Protein AF-A0A4P9XJ96-F1 (afdb_monomer_lite)

pLDDT: mean 83.47, std 14.25, range [35.75, 96.94]

Foldseek 3Di:
DLVCVLVVLLVLLVVLLVVQVVVVVVVVVCVVDDDDDDDPLPPLLVSLVVLFQDVDDNDLPSNQVSLLVSLVSGDPSSVLSSLLRVCRNNPADDDPSNLVVLVVCCQVVDPCNLSSLQSVLNYDDDPVSLVVVLVSLLVVLQVDDDPSNLSSLLSNLSSDDLVCLLVNLVSCVVSDALVVQLVVFPDPDDQGPLLSNLVSLLVSVVVDVSNLVSLLVVLQPDDLPDAQGLVNVSSLLSCCVPQVVSSLVSQLVCLQSVNDFLVSLLCSCQRCVVSCVVSLVSLLVSLLVLCVDQPPPRNPSSLSNSLSSLVSQCVPDDPVSVVVSLVSLVVVCVVPPPDSSVVSNVVVVVVVVDDD

Radius of gyration: 26.13 Å; chains: 1; bounding box: 66×49×66 Å

Organism: NCBI:txid78915

Sequence (356 aa):
AEKLQPQIIDWLLDALLMHASSNLASASESANDATDAPENHGSSSLLLRQLRWLEVVVDPDQLAEKLSETLQMAPANVQRDIIVSLPEILGDMLPESLLEELLRIVNEHTSLTTAAVDALSELRIPGAAQERLQRDVCALLRYAHGDELPVLLRFLLSTASADNATEVVQLVRKSLDLRQIARISKSKHGDTPETVLVDMLRSCLQRYSYLADAWLQVLLQATEREEPMILDIVVCYLLQPKARKKVEALTRRHIGSGRFSASLFTECITNHGEALRGSFADMLLMAEVLLRKPALTQSGKIADASMAMYVALFRVADPYHRQEVIVSLVTHVGSGIISFQIALFLSLLLLSAVKP

Secondary structure (DSSP, 8-state):
-TTTHHHHHHHHHHHHHHHHHHHHHHHHHSTTS-S-----THHHHHHHHTTTT-S--S-HHHHHHHHHHHHHHS-HHHHHHHHHHHHHHHTT---HHHHHHHHHHHHTT-TTHHHHHHHHHHS---HHHHHHHHHHHHHHTTT--TTHHHHHHHHHHHH--TTTHHHHHHHHHHH--HHHHHHH---SSS--HHHHHHHHHHHHHHH-HHHHHHHHHHHHH--TTSPPPHHHHHHHHHHHHHHHHHHHHHHHHHHHTTSS-HHHHHHHHHHHTTTTGGGHHHHHHHHHHHHH---TTTHHHHHHHHHHHHHHHHHHS-HHHHHHHHHHHHHHHHTT-HHHHHHHHHHHHHHHHS--

Structure (mmCIF, N/CA/C/O backbone):
data_AF-A0A4P9XJ96-F1
#
_entry.id   AF-A0A4P9XJ96-F1
#
loop_
_atom_site.group_PDB
_atom_site.id
_atom_site.type_symbol
_atom_site.label_atom_id
_atom_site.label_alt_id
_atom_site.label_comp_id
_atom_site.label_asym_id
_atom_site.label_entity_id
_atom_site.label_seq_id
_atom_site.pdbx_PDB_ins_code
_atom_site.Cartn_x
_atom_site.Cartn_y
_atom_site.Cartn_z
_atom_site.occupancy
_atom_site.B_iso_or_equiv
_atom_site.auth_seq_id
_atom_site.auth_comp_id
_atom_site.auth_asym_id
_atom_site.auth_atom_id
_atom_site.pdbx_PDB_model_num
ATOM 1 N N . ALA A 1 1 ? 37.155 9.993 -23.753 1.00 59.88 1 ALA A N 1
ATOM 2 C CA . ALA A 1 1 ? 36.039 9.379 -23.013 1.00 59.88 1 ALA A CA 1
ATOM 3 C C . ALA A 1 1 ? 34.801 9.291 -23.900 1.00 59.88 1 ALA A C 1
ATOM 5 O O . ALA A 1 1 ? 34.376 8.182 -24.183 1.00 59.88 1 ALA A O 1
ATOM 6 N N . GLU A 1 2 ? 34.323 10.415 -24.446 1.00 65.31 2 GLU A N 1
ATOM 7 C CA . GLU A 1 2 ? 33.078 10.482 -25.236 1.00 65.31 2 GLU A CA 1
ATOM 8 C C . GLU A 1 2 ? 33.005 9.497 -26.419 1.00 65.31 2 GLU A C 1
ATOM 10 O O . GLU A 1 2 ? 32.015 8.803 -26.576 1.00 65.31 2 GLU A O 1
ATOM 15 N N . LYS A 1 3 ? 34.081 9.323 -27.199 1.00 76.38 3 LYS A N 1
ATOM 16 C CA . LYS A 1 3 ? 34.084 8.371 -28.333 1.00 76.38 3 LYS A CA 1
ATOM 17 C C . LYS A 1 3 ? 34.149 6.887 -27.946 1.00 76.38 3 LYS A C 1
ATOM 19 O O . LYS A 1 3 ? 33.879 6.038 -28.785 1.00 76.38 3 LYS A O 1
ATOM 24 N N . LEU A 1 4 ? 34.583 6.573 -26.723 1.00 83.06 4 LEU A N 1
ATOM 25 C CA . LEU A 1 4 ? 34.819 5.192 -26.278 1.00 83.06 4 LEU A CA 1
ATOM 26 C C . LEU A 1 4 ? 33.622 4.619 -25.525 1.00 83.06 4 LEU A C 1
ATOM 28 O O . LEU A 1 4 ? 33.412 3.413 -25.568 1.00 83.06 4 LEU A O 1
ATOM 32 N N . GLN A 1 5 ? 32.844 5.466 -24.846 1.00 86.56 5 GLN A N 1
ATOM 33 C CA . GLN A 1 5 ? 31.729 5.002 -24.028 1.00 86.56 5 GLN A CA 1
ATOM 34 C C . GLN A 1 5 ? 30.704 4.179 -24.832 1.00 86.56 5 GLN A C 1
ATOM 36 O O . GLN A 1 5 ? 30.405 3.078 -24.375 1.00 86.56 5 GLN A O 1
ATOM 41 N N . PRO A 1 6 ? 30.233 4.602 -26.026 1.00 86.50 6 PRO A N 1
ATOM 42 C CA . PRO A 1 6 ? 29.265 3.804 -26.781 1.00 86.50 6 PRO A CA 1
ATOM 43 C C . PRO A 1 6 ? 29.806 2.425 -27.184 1.00 86.50 6 PRO A C 1
ATOM 45 O O . PRO A 1 6 ? 29.108 1.426 -27.067 1.00 86.50 6 PRO A O 1
ATOM 48 N N . GLN A 1 7 ? 31.087 2.345 -27.566 1.00 87.31 7 GLN A N 1
ATOM 49 C CA . GLN A 1 7 ? 31.740 1.079 -27.929 1.00 87.31 7 GLN A CA 1
ATOM 50 C C . GLN A 1 7 ? 31.889 0.133 -26.731 1.00 87.31 7 GLN A C 1
ATOM 52 O O . GLN A 1 7 ? 31.761 -1.079 -26.873 1.00 87.31 7 GLN A O 1
ATOM 57 N N . ILE A 1 8 ? 32.175 0.682 -25.546 1.00 87.44 8 ILE A N 1
ATOM 58 C CA . ILE A 1 8 ? 32.292 -0.102 -24.312 1.00 87.44 8 ILE A CA 1
ATOM 59 C C . ILE A 1 8 ? 30.919 -0.622 -23.880 1.00 87.44 8 ILE A C 1
ATOM 61 O O . ILE A 1 8 ? 30.819 -1.777 -23.481 1.00 87.44 8 ILE A O 1
ATOM 65 N N . ILE A 1 9 ? 29.873 0.204 -23.971 1.00 87.94 9 ILE A N 1
ATOM 66 C CA . ILE A 1 9 ? 28.493 -0.197 -23.668 1.00 87.94 9 ILE A CA 1
ATOM 67 C C . ILE A 1 9 ? 28.059 -1.345 -24.583 1.00 87.94 9 ILE A C 1
ATOM 69 O O . ILE A 1 9 ? 27.576 -2.360 -24.087 1.00 87.94 9 ILE A O 1
ATOM 73 N N . ASP A 1 10 ? 28.284 -1.209 -25.890 1.00 88.31 10 ASP A N 1
ATOM 74 C CA . ASP A 1 10 ? 27.947 -2.233 -26.883 1.00 88.31 10 ASP A CA 1
ATOM 75 C C . ASP A 1 10 ? 28.655 -3.562 -26.572 1.00 88.31 10 ASP A C 1
ATOM 77 O O . ASP A 1 10 ? 28.018 -4.605 -26.427 1.00 88.31 10 ASP A O 1
ATOM 81 N N . TRP A 1 11 ? 29.966 -3.500 -26.310 1.00 89.69 11 TRP A N 1
ATOM 82 C CA . TRP A 1 11 ? 30.753 -4.668 -25.915 1.00 89.69 11 TRP A CA 1
ATOM 83 C C . TRP A 1 11 ? 30.273 -5.308 -24.604 1.00 89.69 11 TRP A C 1
ATOM 85 O O . TRP A 1 11 ? 30.244 -6.533 -24.496 1.00 89.69 11 TRP A O 1
ATOM 95 N N . LEU A 1 12 ? 29.895 -4.507 -23.600 1.00 88.56 12 LEU A N 1
ATOM 96 C CA . LEU A 1 12 ? 29.396 -5.012 -22.316 1.00 88.56 12 LEU A CA 1
ATOM 97 C C . LEU A 1 12 ? 28.061 -5.750 -22.474 1.00 88.56 12 LEU A C 1
ATOM 99 O O . LEU A 1 12 ? 27.870 -6.791 -21.843 1.00 88.56 12 LEU A O 1
ATOM 103 N N . LEU A 1 13 ? 27.155 -5.230 -23.304 1.00 88.00 13 LEU A N 1
ATOM 104 C CA . LEU A 1 13 ? 25.854 -5.848 -23.566 1.00 88.00 13 LEU A CA 1
ATOM 105 C C . LEU A 1 13 ? 25.991 -7.125 -24.411 1.00 88.00 13 LEU A C 1
ATOM 107 O O . LEU A 1 13 ? 25.374 -8.141 -24.086 1.00 88.00 13 LEU A O 1
ATOM 111 N N . ASP A 1 14 ? 26.885 -7.136 -25.401 1.00 88.38 14 ASP A N 1
ATOM 112 C CA . ASP A 1 14 ? 27.218 -8.351 -26.154 1.00 88.38 14 ASP A CA 1
ATOM 113 C C . ASP A 1 14 ? 27.864 -9.415 -25.254 1.00 88.38 14 ASP A C 1
ATOM 115 O O . ASP A 1 14 ? 27.493 -10.592 -25.295 1.00 88.38 14 ASP A O 1
ATOM 119 N N . ALA A 1 15 ? 28.801 -9.016 -24.386 1.00 86.12 15 ALA A N 1
ATOM 120 C CA . ALA A 1 15 ? 29.419 -9.916 -23.416 1.00 86.12 15 ALA A CA 1
ATOM 121 C C . ALA A 1 15 ? 28.374 -10.513 -22.463 1.00 86.12 15 ALA A C 1
ATOM 123 O O . ALA A 1 15 ? 28.431 -11.704 -22.148 1.00 86.12 15 ALA A O 1
ATOM 124 N N . LEU A 1 16 ? 27.389 -9.719 -22.041 1.00 87.06 16 LEU A N 1
ATOM 125 C CA . LEU A 1 16 ? 26.287 -10.180 -21.205 1.00 87.06 16 LEU A CA 1
ATOM 126 C C . LEU A 1 16 ? 25.470 -11.285 -21.897 1.00 87.06 16 LEU A C 1
ATOM 128 O O . LEU A 1 16 ? 25.217 -12.315 -21.269 1.00 87.06 16 LEU A O 1
ATOM 132 N N . LEU A 1 17 ? 25.136 -11.142 -23.184 1.00 85.56 17 LEU A N 1
ATOM 133 C CA . LEU A 1 17 ? 24.447 -12.190 -23.958 1.00 85.56 17 LEU A CA 1
ATOM 134 C C . LEU A 1 17 ? 25.314 -13.444 -24.160 1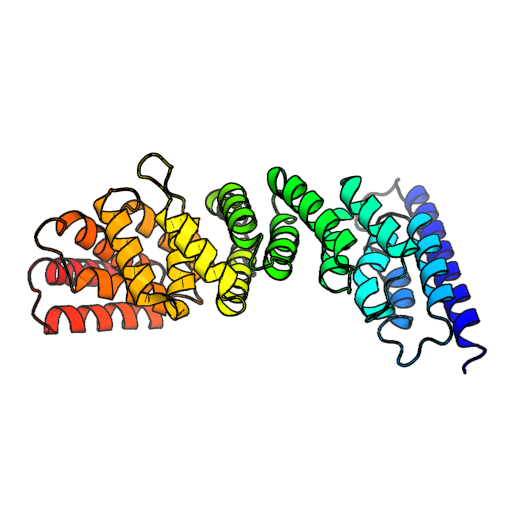.00 85.56 17 LEU A C 1
ATOM 136 O O . LEU A 1 17 ? 24.835 -14.578 -24.038 1.00 85.56 17 LEU A O 1
ATOM 140 N N . MET A 1 18 ? 26.608 -13.261 -24.424 1.00 84.56 18 MET A N 1
ATOM 141 C CA . MET A 1 18 ? 27.564 -14.362 -24.584 1.00 84.56 18 MET A CA 1
ATOM 142 C C . MET A 1 18 ? 27.718 -15.181 -23.294 1.00 84.56 18 MET A C 1
ATOM 144 O O . MET A 1 18 ? 27.725 -16.412 -23.323 1.00 84.56 18 MET A O 1
ATOM 148 N N . HIS A 1 19 ? 27.789 -14.521 -22.139 1.00 81.25 19 HIS A N 1
ATOM 149 C CA . HIS A 1 19 ? 27.841 -15.210 -20.850 1.00 81.25 19 HIS A CA 1
ATOM 150 C C . HIS A 1 19 ? 26.505 -15.866 -20.491 1.00 81.25 19 HIS A C 1
ATOM 152 O O . HIS A 1 19 ? 26.496 -16.981 -19.970 1.00 81.25 19 HIS A O 1
ATOM 158 N N . ALA A 1 20 ? 25.378 -15.229 -20.818 1.00 79.00 20 ALA A N 1
ATOM 159 C CA . ALA A 1 20 ? 24.052 -15.796 -20.592 1.00 79.00 20 ALA A CA 1
ATOM 160 C C . ALA A 1 20 ? 23.835 -17.109 -21.370 1.00 79.00 20 ALA A C 1
ATOM 162 O O . ALA A 1 20 ? 23.324 -18.083 -20.816 1.00 79.00 20 ALA A O 1
ATOM 163 N N . SER A 1 21 ? 24.274 -17.159 -22.631 1.00 72.38 21 SER A N 1
ATOM 164 C CA . SER A 1 21 ? 24.165 -18.348 -23.491 1.00 72.38 21 SER A CA 1
ATOM 165 C C . SER A 1 21 ? 25.119 -19.479 -23.082 1.00 72.38 21 SER A C 1
ATOM 167 O O . SER A 1 21 ? 24.704 -20.638 -23.025 1.00 72.38 21 SER A O 1
ATOM 169 N N . SER A 1 22 ? 26.363 -19.159 -22.711 1.00 66.38 22 SER A N 1
ATOM 170 C CA . SER A 1 22 ? 27.334 -20.133 -22.178 1.00 66.38 22 SER A CA 1
ATOM 171 C C . SER A 1 22 ? 26.866 -20.777 -20.862 1.00 66.38 22 SER A C 1
ATOM 173 O O . SER A 1 22 ? 27.013 -21.984 -20.637 1.00 66.38 22 SER A O 1
ATOM 175 N N . ASN A 1 23 ? 26.216 -19.988 -20.002 1.00 63.62 23 ASN A N 1
ATOM 176 C CA . ASN A 1 23 ? 25.647 -20.478 -18.749 1.00 63.62 23 ASN A CA 1
ATOM 177 C C . ASN A 1 23 ? 24.445 -21.410 -18.976 1.00 63.62 23 ASN A C 1
ATOM 179 O O . ASN A 1 23 ? 24.297 -22.394 -18.255 1.00 63.62 23 ASN A O 1
ATOM 183 N N . LEU A 1 24 ? 23.616 -21.162 -19.999 1.00 60.12 24 LEU A N 1
ATOM 184 C CA . LEU A 1 24 ? 22.559 -22.105 -20.387 1.00 60.12 24 LEU A CA 1
ATOM 185 C C . LEU A 1 24 ? 23.131 -23.439 -20.897 1.00 60.12 24 LEU A C 1
ATOM 187 O O . LEU A 1 24 ? 22.613 -24.501 -20.550 1.00 60.12 24 LEU A O 1
ATOM 191 N N . ALA A 1 25 ? 24.204 -23.394 -21.694 1.00 57.91 25 ALA A N 1
ATOM 192 C CA . ALA A 1 25 ? 24.847 -24.591 -22.238 1.00 57.91 25 ALA A CA 1
ATOM 193 C C . ALA A 1 25 ? 25.436 -25.480 -21.125 1.00 57.91 25 ALA A C 1
ATOM 195 O O . ALA A 1 25 ? 25.147 -26.675 -21.070 1.00 57.91 25 ALA A O 1
ATOM 196 N N . SER A 1 26 ? 26.161 -24.886 -20.174 1.00 56.41 26 SER A N 1
ATOM 197 C CA . SER A 1 26 ? 26.731 -25.600 -19.018 1.00 56.41 26 SER A CA 1
ATOM 198 C C . SER A 1 26 ? 25.678 -26.122 -18.024 1.00 56.41 26 SER A C 1
ATOM 200 O O . SER A 1 26 ? 25.861 -27.192 -17.437 1.00 56.41 26 SER A O 1
ATOM 202 N N . ALA A 1 27 ? 24.540 -25.433 -17.868 1.00 53.41 27 ALA A N 1
ATOM 203 C CA . ALA A 1 27 ? 23.414 -25.920 -17.064 1.00 53.41 27 ALA A CA 1
ATOM 204 C C . ALA A 1 27 ? 22.717 -27.139 -17.705 1.00 53.41 27 ALA A C 1
ATOM 206 O O . ALA A 1 27 ? 22.247 -28.030 -17.000 1.00 53.41 27 ALA A O 1
ATOM 207 N N . SER A 1 28 ? 22.681 -27.216 -19.040 1.00 51.97 28 SER A N 1
ATOM 208 C CA . SER A 1 28 ? 22.094 -28.358 -19.756 1.00 51.97 28 SER A CA 1
ATOM 209 C C . SER A 1 28 ? 22.951 -29.633 -19.704 1.00 51.97 28 SER A C 1
ATOM 211 O O . SER A 1 28 ? 22.404 -30.733 -19.720 1.00 51.97 28 SER A O 1
ATOM 213 N N . GLU A 1 29 ? 24.277 -29.507 -19.565 1.00 49.53 29 GLU A N 1
ATOM 214 C CA . GLU A 1 29 ? 25.204 -30.645 -19.423 1.00 49.53 29 GLU A CA 1
ATOM 215 C C . GLU A 1 29 ? 25.277 -31.198 -17.987 1.00 49.53 29 GLU A C 1
ATOM 217 O O . GLU A 1 29 ? 25.611 -32.365 -17.787 1.00 49.53 29 GLU A O 1
ATOM 222 N N . SER A 1 30 ? 24.926 -30.387 -16.984 1.00 48.47 30 SER A N 1
ATOM 223 C CA . SER A 1 30 ? 24.976 -30.739 -15.554 1.00 48.47 30 SER A CA 1
ATOM 224 C C . SER A 1 30 ? 23.651 -31.261 -14.979 1.00 48.47 30 SER A C 1
ATOM 226 O O . SER A 1 30 ? 23.606 -31.691 -13.829 1.00 48.47 30 SER A O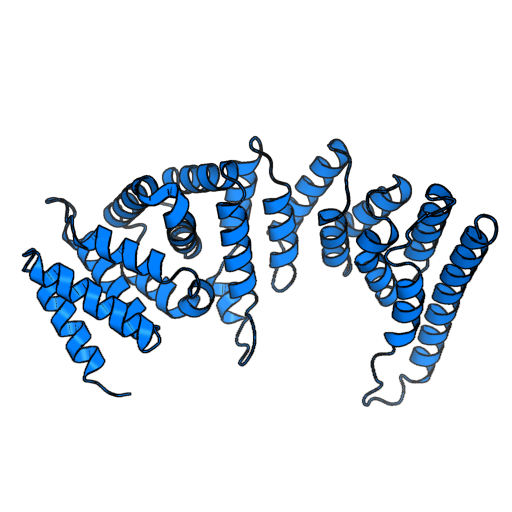 1
ATOM 228 N N . ALA A 1 31 ? 22.584 -31.333 -15.784 1.00 43.94 31 ALA A N 1
ATOM 229 C CA . ALA A 1 31 ? 21.259 -31.812 -15.368 1.00 43.94 31 ALA A CA 1
ATOM 230 C C . ALA A 1 31 ? 21.191 -33.307 -14.962 1.00 43.94 31 ALA A C 1
ATOM 232 O O . ALA A 1 31 ? 20.120 -33.786 -14.590 1.00 43.94 31 ALA A O 1
ATOM 233 N N . ASN A 1 32 ? 22.307 -34.047 -15.004 1.00 47.34 32 ASN A N 1
ATOM 234 C CA . ASN A 1 32 ? 22.394 -35.433 -14.530 1.00 47.34 32 ASN A CA 1
ATOM 235 C C . ASN A 1 32 ? 22.883 -35.583 -13.081 1.00 47.34 32 ASN A C 1
ATOM 237 O O . ASN A 1 32 ? 22.911 -36.714 -12.600 1.00 47.34 32 ASN A O 1
ATOM 241 N N . ASP A 1 33 ? 23.236 -34.504 -12.376 1.00 35.75 33 ASP A N 1
ATOM 242 C CA . ASP A 1 33 ? 23.654 -34.597 -10.972 1.00 35.75 33 ASP A CA 1
ATOM 243 C C . ASP A 1 33 ? 22.931 -33.541 -10.124 1.00 35.75 33 ASP A C 1
ATOM 245 O O . ASP A 1 33 ? 23.262 -32.357 -10.101 1.00 35.75 33 ASP A O 1
ATOM 249 N N . ALA A 1 34 ? 21.855 -33.974 -9.469 1.00 44.47 34 ALA A N 1
ATOM 250 C CA . ALA A 1 34 ? 21.055 -33.139 -8.591 1.00 44.47 34 ALA A CA 1
ATOM 251 C C . ALA A 1 34 ? 21.696 -33.077 -7.202 1.00 44.47 34 ALA A C 1
ATOM 253 O O . ALA A 1 34 ? 21.466 -33.971 -6.390 1.00 44.47 34 ALA A O 1
ATOM 254 N N . THR A 1 35 ? 22.454 -32.020 -6.901 1.00 40.94 35 THR A N 1
ATOM 255 C CA . THR A 1 35 ? 22.482 -31.374 -5.571 1.00 40.94 35 THR A CA 1
ATOM 256 C C . THR A 1 35 ? 23.266 -30.056 -5.626 1.00 40.94 35 THR A C 1
ATOM 258 O O . THR A 1 35 ? 24.431 -30.040 -6.002 1.00 40.94 35 THR A O 1
ATOM 261 N N . ASP A 1 36 ? 22.607 -28.958 -5.245 1.00 40.66 36 ASP A N 1
ATOM 262 C CA . ASP A 1 36 ? 23.189 -27.668 -4.840 1.00 40.66 36 ASP A CA 1
ATOM 263 C C . ASP A 1 36 ? 24.264 -27.042 -5.756 1.00 40.66 36 ASP A C 1
ATOM 265 O O . ASP A 1 36 ? 25.423 -26.878 -5.371 1.00 40.66 36 ASP A O 1
ATOM 269 N N . ALA A 1 37 ? 23.869 -26.586 -6.950 1.00 35.88 37 ALA A N 1
ATOM 270 C CA . ALA A 1 37 ? 24.654 -25.589 -7.681 1.00 35.88 37 ALA A CA 1
ATOM 271 C C . ALA A 1 37 ? 24.322 -24.179 -7.143 1.00 35.88 37 ALA A C 1
ATOM 273 O O . ALA A 1 37 ? 23.141 -23.826 -7.078 1.00 35.88 37 ALA A O 1
ATOM 274 N N . PRO A 1 38 ? 25.318 -23.356 -6.758 1.00 37.81 38 PRO A N 1
ATOM 275 C CA . PRO A 1 38 ? 25.067 -21.996 -6.306 1.00 37.81 38 PRO A CA 1
ATOM 276 C C . PRO A 1 38 ? 24.506 -21.187 -7.476 1.00 37.81 38 PRO A C 1
ATOM 278 O O . PRO A 1 38 ? 24.995 -21.278 -8.603 1.00 37.81 38 PRO A O 1
ATOM 281 N N . GLU A 1 39 ? 23.462 -20.408 -7.218 1.00 44.66 39 GLU A N 1
ATOM 282 C CA . GLU A 1 39 ? 22.822 -19.573 -8.224 1.00 44.66 39 GLU A CA 1
ATOM 283 C C . GLU A 1 39 ? 23.861 -18.620 -8.854 1.00 44.66 39 GLU A C 1
ATOM 285 O O . GLU A 1 39 ? 24.342 -17.675 -8.228 1.00 44.66 39 GLU A O 1
ATOM 290 N N . ASN A 1 40 ? 24.237 -18.874 -10.112 1.00 49.41 40 ASN A N 1
ATOM 291 C CA . ASN A 1 40 ? 25.256 -18.135 -10.871 1.00 49.41 40 ASN A CA 1
ATOM 292 C C . ASN A 1 40 ? 24.784 -16.727 -11.323 1.00 49.41 40 ASN A C 1
ATOM 294 O O . ASN A 1 40 ? 25.135 -16.254 -12.404 1.00 49.41 40 ASN A O 1
ATOM 298 N N . HIS A 1 41 ? 24.027 -16.016 -10.480 1.00 52.12 41 HIS A N 1
ATOM 299 C CA . HIS A 1 41 ? 23.580 -14.626 -10.675 1.00 52.12 41 HIS A CA 1
ATOM 300 C C . HIS A 1 41 ? 24.731 -13.600 -10.706 1.00 52.12 41 HIS A C 1
ATOM 302 O O . HIS A 1 41 ? 24.521 -12.425 -11.009 1.00 52.12 41 HIS A O 1
ATOM 308 N N . GLY A 1 42 ? 25.961 -14.010 -10.380 1.00 59.47 42 GLY A N 1
ATOM 309 C CA . GLY A 1 42 ? 27.091 -13.098 -10.200 1.00 59.47 42 GLY A CA 1
ATOM 310 C C . GLY A 1 42 ? 27.555 -12.398 -11.479 1.00 59.47 42 GLY A C 1
ATOM 311 O O . GLY A 1 42 ? 27.871 -11.217 -11.440 1.00 59.47 42 GLY A O 1
ATOM 312 N N . SER A 1 43 ? 27.603 -13.077 -12.627 1.00 67.81 43 SER A N 1
ATOM 313 C CA . SER A 1 43 ? 28.267 -12.512 -13.815 1.00 67.81 43 SER A CA 1
ATOM 314 C C . SER A 1 43 ? 27.409 -11.494 -14.579 1.00 67.81 43 SER A C 1
ATOM 316 O O . SER A 1 43 ? 27.931 -10.453 -14.974 1.00 67.81 43 SER A O 1
ATOM 318 N N . SER A 1 44 ? 26.103 -11.745 -14.752 1.00 73.44 44 SER A N 1
ATOM 319 C CA . SER A 1 44 ? 25.166 -10.804 -15.399 1.00 73.44 44 SER A CA 1
ATOM 320 C C . SER A 1 44 ? 25.006 -9.528 -14.575 1.00 73.44 44 SER A C 1
ATOM 322 O O . SER A 1 44 ? 25.132 -8.419 -15.097 1.00 73.44 44 SER A O 1
ATOM 324 N N . SER A 1 45 ? 24.812 -9.683 -13.264 1.00 77.19 45 SER A N 1
ATOM 325 C CA . SER A 1 45 ? 24.648 -8.562 -12.339 1.00 77.19 45 SER A CA 1
ATOM 326 C C . SER A 1 45 ? 25.905 -7.691 -12.230 1.00 77.19 45 SER A C 1
ATOM 328 O O . SER A 1 45 ? 25.790 -6.470 -12.138 1.00 77.19 45 SER A O 1
ATOM 330 N N . LEU A 1 46 ? 27.111 -8.273 -12.299 1.00 83.50 46 LEU A N 1
ATOM 331 C CA . LEU A 1 46 ? 28.369 -7.514 -12.288 1.00 83.50 46 LEU A CA 1
ATOM 332 C C . LEU A 1 46 ? 28.561 -6.654 -13.543 1.00 83.50 46 LEU A C 1
ATOM 334 O O . LEU A 1 46 ? 29.063 -5.533 -13.421 1.00 83.50 46 LEU A O 1
ATOM 338 N N . LEU A 1 47 ? 28.161 -7.158 -14.717 1.00 86.12 47 LEU A N 1
ATOM 339 C CA . LEU A 1 47 ? 28.216 -6.410 -15.977 1.00 86.12 47 LEU A CA 1
ATOM 340 C C . LEU A 1 47 ? 27.196 -5.267 -15.978 1.00 86.12 47 LEU A C 1
ATOM 342 O O . LEU A 1 47 ? 27.570 -4.120 -16.216 1.00 86.12 47 LEU A O 1
ATOM 346 N N . LEU A 1 48 ? 25.941 -5.545 -15.606 1.00 86.31 48 LEU A N 1
ATOM 347 C CA . LEU A 1 48 ? 24.896 -4.518 -15.496 1.00 86.31 48 LEU A CA 1
ATOM 348 C C . LEU A 1 48 ? 25.239 -3.450 -14.458 1.00 86.31 48 LEU A C 1
ATOM 350 O O . LEU A 1 48 ? 24.934 -2.275 -14.646 1.00 86.31 48 LEU A O 1
ATOM 354 N N . ARG A 1 49 ? 25.947 -3.822 -13.387 1.00 87.81 49 ARG A N 1
ATOM 355 C CA . ARG A 1 49 ? 26.416 -2.870 -12.376 1.00 87.81 49 ARG A CA 1
ATOM 356 C C . ARG A 1 49 ? 27.356 -1.801 -12.930 1.00 87.81 49 ARG A C 1
ATOM 358 O O . ARG A 1 49 ? 27.387 -0.716 -12.364 1.00 87.81 49 ARG A O 1
ATOM 365 N N . GLN A 1 50 ? 28.080 -2.067 -14.018 1.00 88.38 50 GLN A N 1
ATOM 366 C CA . GLN A 1 50 ? 28.932 -1.051 -14.651 1.00 88.38 50 GLN A CA 1
ATOM 367 C C . GLN A 1 50 ? 28.131 0.010 -15.418 1.00 88.38 50 GLN A C 1
ATOM 369 O O . GLN A 1 50 ? 28.661 1.079 -15.703 1.00 88.38 50 GLN A O 1
ATOM 374 N N . LEU A 1 51 ? 26.871 -0.282 -15.757 1.00 86.69 51 LEU A N 1
ATOM 375 C CA . LEU A 1 51 ? 25.983 0.612 -16.508 1.00 86.69 51 LEU A CA 1
ATOM 376 C C . LEU A 1 51 ? 25.071 1.448 -15.598 1.00 86.69 51 LEU A C 1
ATOM 378 O O . LEU A 1 51 ? 24.417 2.378 -16.058 1.00 86.69 51 LEU A O 1
ATOM 382 N N . ARG A 1 52 ? 25.014 1.112 -14.308 1.00 88.88 52 ARG A N 1
ATOM 383 C CA . ARG A 1 52 ? 24.186 1.781 -13.302 1.00 88.88 52 ARG A CA 1
ATOM 384 C C . ARG A 1 52 ? 24.792 3.153 -12.957 1.00 88.88 52 ARG A C 1
ATOM 386 O O . ARG A 1 52 ? 25.967 3.231 -12.610 1.00 88.88 52 ARG A O 1
ATOM 393 N N . TRP A 1 53 ? 23.965 4.205 -12.988 1.00 86.62 53 TRP A N 1
ATOM 394 C CA . TRP A 1 53 ? 24.271 5.561 -12.501 1.00 86.62 53 TRP A CA 1
ATOM 395 C C . TRP A 1 53 ? 25.418 6.242 -13.262 1.00 86.62 53 TRP A C 1
ATOM 397 O O . TRP A 1 53 ? 26.249 6.933 -12.670 1.00 86.62 53 TRP A O 1
ATOM 407 N N . LEU A 1 54 ? 25.483 6.042 -14.581 1.00 85.38 54 LEU A N 1
ATOM 408 C CA . LEU A 1 54 ? 26.438 6.754 -15.430 1.00 85.38 54 LEU A CA 1
ATOM 409 C C . LEU A 1 54 ? 26.189 8.270 -15.349 1.00 85.38 54 LEU A C 1
ATOM 411 O O . LEU A 1 54 ? 25.086 8.734 -15.618 1.00 85.38 54 LEU A O 1
ATOM 415 N N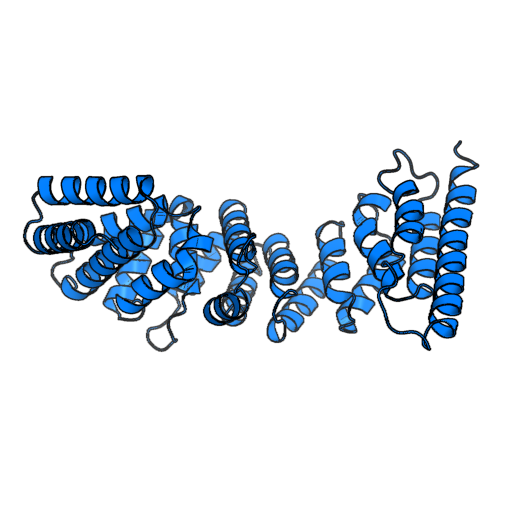 . GLU A 1 55 ? 27.223 9.049 -15.008 1.00 80.69 55 GLU A N 1
ATOM 416 C CA . GLU A 1 55 ? 27.107 10.513 -14.858 1.00 80.69 55 GLU A CA 1
ATOM 417 C C . GLU A 1 55 ? 26.717 11.218 -16.167 1.00 80.69 55 GLU A C 1
ATOM 419 O O . GLU A 1 55 ? 26.006 12.222 -16.152 1.00 80.69 55 GLU A O 1
ATOM 424 N N . VAL A 1 56 ? 27.196 10.701 -17.303 1.00 81.75 56 VAL A N 1
ATOM 425 C CA . VAL A 1 56 ? 26.904 11.205 -18.649 1.00 81.75 56 VAL A CA 1
ATOM 426 C C . VAL A 1 56 ? 26.750 10.017 -19.586 1.00 81.75 56 VAL A C 1
ATOM 428 O O . VAL A 1 56 ? 27.649 9.179 -19.659 1.00 81.75 56 VAL A O 1
ATOM 431 N N . VAL A 1 57 ? 25.647 9.970 -20.330 1.00 84.25 57 VAL A N 1
ATOM 432 C CA . VAL A 1 57 ? 25.440 9.034 -21.442 1.00 84.25 57 VAL A CA 1
ATOM 433 C C . VAL A 1 57 ? 25.649 9.804 -22.744 1.00 84.25 57 VAL A C 1
ATOM 435 O O . VAL A 1 57 ? 24.924 10.756 -23.021 1.00 84.25 57 VAL A O 1
ATOM 438 N N . VAL A 1 58 ? 26.673 9.428 -23.513 1.00 84.25 58 VAL A N 1
ATOM 439 C CA . VAL A 1 58 ? 27.065 10.118 -24.757 1.00 84.25 58 VAL A CA 1
ATOM 440 C C . VAL A 1 58 ? 26.011 9.963 -25.850 1.00 84.25 58 VAL A C 1
ATOM 442 O O . VAL A 1 58 ? 25.742 10.927 -26.561 1.00 84.25 58 VAL A O 1
ATOM 445 N N . ASP A 1 59 ? 25.433 8.768 -25.980 1.00 85.69 59 ASP A N 1
ATOM 446 C CA . ASP A 1 59 ? 24.394 8.458 -26.963 1.00 85.69 59 ASP A CA 1
ATOM 447 C C . ASP A 1 59 ? 23.264 7.655 -26.287 1.00 85.69 59 ASP A C 1
ATOM 449 O O . ASP A 1 59 ? 23.371 6.433 -26.129 1.00 85.69 59 ASP A O 1
ATOM 453 N N . PRO A 1 60 ? 22.223 8.338 -25.774 1.00 83.62 60 PRO A N 1
ATOM 454 C CA . PRO A 1 60 ? 21.140 7.687 -25.042 1.00 83.62 60 PRO A CA 1
ATOM 455 C C . PRO A 1 60 ? 20.230 6.854 -25.949 1.00 83.62 60 PRO A C 1
ATOM 457 O O . PRO A 1 60 ? 19.703 5.837 -25.497 1.00 83.62 60 PRO A O 1
ATOM 460 N N . ASP A 1 61 ? 20.073 7.253 -27.213 1.00 85.00 61 ASP A N 1
ATOM 461 C CA . ASP A 1 61 ? 19.221 6.554 -28.173 1.00 85.00 61 ASP A CA 1
ATOM 462 C C . ASP A 1 61 ? 19.866 5.218 -28.561 1.00 85.00 61 ASP A C 1
ATOM 464 O O . ASP A 1 61 ? 19.227 4.170 -28.456 1.00 85.00 61 ASP A O 1
ATOM 468 N N . GLN A 1 62 ? 21.171 5.227 -28.865 1.00 86.25 62 GLN A N 1
ATOM 469 C CA . GLN A 1 62 ? 21.920 4.001 -29.150 1.00 86.25 62 GLN A CA 1
ATOM 470 C C . GLN A 1 62 ? 21.931 3.034 -27.955 1.00 86.25 62 GLN A C 1
ATOM 472 O O . GLN A 1 62 ? 21.765 1.825 -28.130 1.00 86.25 62 GLN A O 1
ATOM 477 N N . LEU A 1 63 ? 22.123 3.545 -26.731 1.00 87.69 63 LEU A N 1
ATOM 478 C CA . LEU A 1 63 ? 22.085 2.721 -25.518 1.00 87.69 63 LEU A CA 1
ATOM 479 C C . LEU A 1 63 ? 20.723 2.032 -25.361 1.00 87.69 63 LEU A C 1
ATOM 481 O O . LEU A 1 63 ? 20.670 0.842 -25.054 1.00 87.69 63 LEU A O 1
ATOM 485 N N . ALA A 1 64 ? 19.628 2.762 -25.560 1.00 85.75 64 ALA A N 1
ATOM 486 C CA . ALA A 1 64 ? 18.290 2.217 -25.387 1.00 85.75 64 ALA A CA 1
ATOM 487 C C . ALA A 1 64 ? 17.907 1.208 -26.473 1.00 85.75 64 ALA A C 1
ATOM 489 O O . ALA A 1 64 ? 17.312 0.180 -26.148 1.00 85.75 64 ALA A O 1
ATOM 490 N N . GLU A 1 65 ? 18.273 1.459 -27.734 1.00 87.50 65 GLU A N 1
ATOM 491 C CA . GLU A 1 65 ? 18.104 0.485 -28.817 1.00 87.50 65 GLU A CA 1
ATOM 492 C C . GLU A 1 65 ? 18.847 -0.811 -28.489 1.00 87.50 65 GLU A C 1
ATOM 494 O O . GLU A 1 65 ? 18.239 -1.883 -28.467 1.00 87.50 65 GLU A O 1
ATOM 499 N N . LYS A 1 66 ? 20.125 -0.712 -28.103 1.00 89.31 66 LYS A N 1
ATOM 500 C CA . LYS A 1 66 ? 20.926 -1.889 -27.757 1.00 89.31 66 LYS A CA 1
ATOM 501 C C . LYS A 1 66 ? 20.393 -2.621 -26.524 1.00 89.31 66 LYS A C 1
ATOM 503 O O . LYS A 1 66 ? 20.394 -3.852 -26.496 1.00 89.31 66 LYS A O 1
ATOM 508 N N . LEU A 1 67 ? 19.915 -1.903 -25.505 1.00 90.75 67 LEU A N 1
ATOM 509 C CA . LEU A 1 67 ? 19.266 -2.508 -24.336 1.00 90.75 67 LEU A CA 1
ATOM 510 C C . LEU A 1 67 ? 17.974 -3.235 -24.714 1.00 90.75 67 LEU A C 1
ATOM 512 O O . LEU A 1 67 ? 17.734 -4.322 -24.194 1.00 90.75 67 LEU A O 1
ATOM 516 N N . SER A 1 68 ? 17.168 -2.671 -25.617 1.00 89.25 68 SER A N 1
ATOM 517 C CA . SER A 1 68 ? 15.942 -3.307 -26.108 1.00 89.25 68 SER A CA 1
ATOM 518 C C . SER A 1 68 ? 16.249 -4.593 -26.880 1.00 89.25 68 SER A C 1
ATOM 520 O O . SER A 1 68 ? 15.673 -5.640 -26.582 1.00 89.25 68 SER A O 1
ATOM 522 N N . GLU A 1 69 ? 17.224 -4.563 -27.792 1.00 90.94 69 GLU A N 1
ATOM 523 C CA . GLU A 1 69 ? 17.696 -5.758 -28.506 1.00 90.94 69 GLU A CA 1
ATOM 524 C C . GLU A 1 69 ? 18.210 -6.828 -27.534 1.00 90.94 69 GLU A C 1
ATOM 526 O O . GLU A 1 69 ? 17.824 -7.996 -27.601 1.00 90.94 69 GLU A O 1
ATOM 531 N N . THR A 1 70 ? 19.039 -6.414 -26.573 1.00 90.88 70 THR A N 1
ATOM 532 C CA . THR A 1 70 ? 19.602 -7.303 -25.551 1.00 90.88 70 THR A CA 1
ATOM 533 C C . THR A 1 70 ? 18.503 -7.933 -24.702 1.00 90.88 70 THR A C 1
ATOM 535 O O . THR A 1 70 ? 18.537 -9.135 -24.440 1.00 90.88 70 THR A O 1
ATOM 538 N N . LEU A 1 71 ? 17.501 -7.150 -24.298 1.00 91.81 71 LEU A N 1
ATOM 539 C CA . LEU A 1 71 ? 16.364 -7.630 -23.521 1.00 91.81 71 LEU A CA 1
ATOM 540 C C . LEU A 1 71 ? 15.571 -8.691 -24.294 1.00 91.81 71 LEU A C 1
ATOM 542 O O . LEU A 1 71 ? 15.218 -9.719 -23.720 1.00 91.81 71 LEU A O 1
ATOM 546 N N . GLN A 1 72 ? 15.342 -8.496 -25.593 1.00 90.25 72 GLN A N 1
ATOM 547 C CA . GLN A 1 72 ? 14.604 -9.452 -26.427 1.00 90.25 72 GLN A CA 1
ATOM 548 C C . GLN A 1 72 ? 15.362 -10.771 -26.644 1.00 90.25 72 GLN A C 1
ATOM 550 O O . GLN A 1 72 ? 14.739 -11.828 -26.747 1.00 90.25 72 GLN A O 1
ATOM 555 N N . MET A 1 73 ? 16.697 -10.731 -26.701 1.00 89.31 73 MET A N 1
ATOM 556 C CA . MET A 1 73 ? 17.533 -11.917 -26.942 1.00 89.31 73 MET A CA 1
ATOM 557 C C . MET A 1 73 ? 17.951 -12.661 -25.664 1.00 89.31 73 MET A C 1
ATOM 559 O O . MET A 1 73 ? 18.380 -13.816 -25.735 1.00 89.31 73 MET A O 1
ATOM 563 N N . ALA A 1 74 ? 17.867 -12.017 -24.500 1.00 88.81 74 ALA A N 1
ATOM 564 C CA . ALA A 1 74 ? 18.320 -12.580 -23.235 1.00 88.81 74 ALA A CA 1
ATOM 565 C C . ALA A 1 74 ? 17.374 -13.671 -22.679 1.00 88.81 74 ALA A C 1
ATOM 567 O O . ALA A 1 74 ? 16.161 -13.618 -22.880 1.00 88.81 74 ALA A O 1
ATOM 568 N N . PRO A 1 75 ? 17.893 -14.648 -21.910 1.00 88.50 75 PRO A N 1
ATOM 569 C CA . PRO A 1 75 ? 17.064 -15.592 -21.160 1.00 88.50 75 PRO A CA 1
ATOM 570 C C . PRO A 1 75 ? 16.352 -14.913 -19.977 1.00 88.50 75 PRO A C 1
ATOM 572 O O . PRO A 1 75 ? 16.820 -13.903 -19.453 1.00 88.50 75 PRO A O 1
ATOM 575 N N . ALA A 1 76 ? 15.248 -15.500 -19.501 1.00 86.62 76 ALA A N 1
ATOM 576 C CA . ALA A 1 76 ? 14.338 -14.885 -18.523 1.00 86.62 76 ALA A CA 1
ATOM 577 C C . ALA A 1 76 ? 14.998 -14.391 -17.217 1.00 86.62 76 ALA A C 1
ATOM 579 O O . ALA A 1 76 ? 14.581 -13.383 -16.648 1.00 86.62 76 ALA A O 1
ATOM 580 N N . ASN A 1 77 ? 16.030 -15.077 -16.723 1.00 85.38 77 ASN A N 1
ATOM 581 C CA . ASN A 1 77 ? 16.793 -14.640 -15.550 1.00 85.38 77 ASN A CA 1
ATOM 582 C C . ASN A 1 77 ? 17.551 -13.331 -15.815 1.00 85.38 77 ASN A C 1
ATOM 584 O O . ASN A 1 77 ? 17.497 -12.416 -15.003 1.00 85.38 77 ASN A O 1
ATOM 588 N N . VAL A 1 78 ? 18.197 -13.224 -16.974 1.00 89.12 78 VAL A N 1
ATOM 589 C CA . VAL A 1 78 ? 18.946 -12.031 -17.377 1.00 89.12 78 VAL A CA 1
ATOM 590 C C . VAL A 1 78 ? 18.002 -10.908 -17.803 1.00 89.12 78 VAL A C 1
ATOM 592 O O . VAL A 1 78 ? 18.260 -9.755 -17.477 1.00 89.12 78 VAL A O 1
ATOM 595 N N . GLN A 1 79 ? 16.869 -11.226 -18.439 1.00 92.31 79 GLN A N 1
ATOM 596 C CA . GLN A 1 79 ? 15.812 -10.246 -18.711 1.00 92.31 79 GLN A CA 1
ATOM 597 C C . GLN A 1 79 ? 15.338 -9.574 -17.421 1.00 92.31 79 GLN A C 1
ATOM 599 O O . GLN A 1 79 ? 15.228 -8.352 -17.372 1.00 92.31 79 GLN A O 1
ATOM 604 N N . ARG A 1 80 ? 15.119 -10.352 -16.351 1.00 91.06 80 ARG A N 1
ATOM 605 C CA . ARG A 1 80 ? 14.763 -9.805 -15.036 1.00 91.06 80 ARG A CA 1
ATOM 606 C C . ARG A 1 80 ? 15.844 -8.863 -14.501 1.00 91.06 80 ARG A C 1
ATOM 608 O O . ARG A 1 80 ? 15.504 -7.759 -14.083 1.00 91.06 80 ARG A O 1
ATOM 615 N N . ASP A 1 81 ? 17.113 -9.274 -14.540 1.00 90.31 81 ASP A N 1
ATOM 616 C CA . ASP A 1 81 ? 18.237 -8.454 -14.064 1.00 90.31 81 ASP A CA 1
ATOM 617 C C . ASP A 1 81 ? 18.347 -7.127 -14.838 1.00 90.31 81 ASP A C 1
ATOM 619 O O . ASP A 1 81 ? 18.578 -6.073 -14.236 1.00 90.31 81 ASP A O 1
ATOM 623 N N . ILE A 1 82 ? 18.149 -7.170 -16.164 1.00 92.44 82 ILE A N 1
ATOM 624 C CA . ILE A 1 82 ? 18.119 -5.982 -17.026 1.00 92.44 82 ILE A CA 1
ATOM 625 C C . ILE A 1 82 ? 16.970 -5.069 -16.594 1.00 92.44 82 ILE A C 1
ATOM 627 O O . ILE A 1 82 ? 17.229 -3.917 -16.259 1.00 92.44 82 ILE A O 1
ATOM 631 N N . ILE A 1 83 ? 15.732 -5.583 -16.549 1.00 93.81 83 ILE A N 1
ATOM 632 C CA . ILE A 1 83 ? 14.517 -4.805 -16.247 1.00 93.81 83 ILE A CA 1
ATOM 633 C C . ILE A 1 83 ? 14.635 -4.083 -14.902 1.00 93.81 83 ILE A C 1
ATOM 635 O O . ILE A 1 83 ? 14.398 -2.881 -14.836 1.00 93.81 83 ILE A O 1
ATOM 639 N N . VAL A 1 84 ? 15.051 -4.790 -13.846 1.00 92.19 84 VAL A N 1
ATOM 640 C CA . VAL A 1 84 ? 15.210 -4.210 -12.499 1.00 92.19 84 VAL A CA 1
ATOM 641 C C . VAL A 1 84 ? 16.280 -3.112 -12.477 1.00 92.19 84 VAL A C 1
ATOM 643 O O . VAL A 1 84 ? 16.194 -2.183 -11.683 1.00 92.19 84 VAL A O 1
ATOM 646 N N . SER A 1 85 ? 17.276 -3.186 -13.362 1.00 92.44 85 SER A N 1
ATOM 647 C CA . SER A 1 85 ? 18.349 -2.192 -13.446 1.00 92.44 85 SER A CA 1
ATOM 648 C C . SER A 1 85 ? 18.005 -0.994 -14.343 1.00 92.44 85 SER A C 1
ATOM 650 O O . SER A 1 85 ? 18.728 0.000 -14.305 1.00 92.44 85 SER A O 1
ATOM 652 N N . LEU A 1 86 ? 16.931 -1.051 -15.144 1.00 92.81 86 LEU A N 1
ATOM 653 C CA . LEU A 1 86 ? 16.597 -0.008 -16.126 1.00 92.81 86 LEU A CA 1
ATOM 654 C C . LEU A 1 86 ? 16.428 1.397 -15.529 1.00 92.81 86 LEU A C 1
ATOM 656 O O . LEU A 1 86 ? 17.021 2.316 -16.100 1.00 92.81 86 LEU A O 1
ATOM 660 N N . PRO A 1 87 ? 15.705 1.602 -14.406 1.00 91.38 87 PRO A N 1
ATOM 661 C CA . PRO A 1 87 ? 15.564 2.935 -13.810 1.00 91.38 87 PRO A CA 1
ATOM 662 C C . PRO A 1 87 ? 16.914 3.586 -13.495 1.00 91.38 87 PRO A C 1
ATOM 664 O O . PRO A 1 87 ? 17.104 4.787 -13.656 1.00 91.38 87 PRO A O 1
ATOM 667 N N . GLU A 1 88 ? 17.891 2.771 -13.107 1.00 91.56 88 GLU A N 1
ATOM 668 C CA . GLU A 1 88 ? 19.217 3.221 -12.705 1.00 91.56 88 GLU A CA 1
ATOM 669 C C . GLU A 1 88 ? 20.199 3.387 -13.870 1.00 91.56 88 GLU A C 1
ATOM 671 O O . GLU A 1 88 ? 21.189 4.108 -13.743 1.00 91.56 88 GLU A O 1
ATOM 676 N N . ILE A 1 89 ? 19.959 2.700 -14.988 1.00 90.25 89 ILE A N 1
ATOM 677 C CA . ILE A 1 89 ? 20.763 2.820 -16.209 1.00 90.25 89 ILE A CA 1
ATOM 678 C C . ILE A 1 89 ? 20.299 4.027 -17.030 1.00 90.25 89 ILE A C 1
ATOM 680 O O . ILE A 1 89 ? 21.123 4.764 -17.566 1.00 90.25 89 ILE A O 1
ATOM 684 N N . LEU A 1 90 ? 18.983 4.230 -17.129 1.00 87.06 90 LEU A N 1
ATOM 685 C CA . LEU A 1 90 ? 18.397 5.240 -18.007 1.00 87.06 90 LEU A CA 1
ATOM 686 C C . LEU A 1 90 ? 18.087 6.569 -17.305 1.00 87.06 90 LEU A C 1
ATOM 688 O O . LEU A 1 90 ? 18.005 7.609 -17.962 1.00 87.06 90 LEU A O 1
ATOM 692 N N . GLY A 1 91 ? 17.898 6.556 -15.982 1.00 82.00 91 GLY A N 1
ATOM 693 C CA . GLY A 1 91 ? 17.457 7.728 -15.231 1.00 82.00 91 GLY A CA 1
ATOM 694 C C . GLY A 1 91 ? 16.088 8.221 -15.710 1.00 82.00 91 GLY A C 1
ATOM 695 O O . GLY A 1 91 ? 15.098 7.500 -15.646 1.00 82.00 91 GLY A O 1
ATOM 696 N N . ASP A 1 92 ? 16.031 9.460 -16.207 1.00 79.19 92 ASP A N 1
ATOM 697 C CA . ASP A 1 92 ? 14.799 10.079 -16.724 1.00 79.19 92 ASP A CA 1
ATOM 698 C C . ASP A 1 92 ? 14.509 9.735 -18.204 1.00 79.19 92 ASP A C 1
ATOM 700 O O . ASP A 1 92 ? 13.483 10.157 -18.745 1.00 79.19 92 ASP A O 1
ATOM 704 N N . MET A 1 93 ? 15.396 8.991 -18.872 1.00 78.12 93 MET A N 1
ATOM 705 C CA . MET A 1 93 ? 15.258 8.640 -20.286 1.00 78.12 93 MET A CA 1
ATOM 706 C C . MET A 1 93 ? 14.432 7.359 -20.437 1.00 78.12 93 MET A C 1
ATOM 708 O O . MET A 1 93 ? 14.751 6.334 -19.851 1.00 78.12 93 MET A O 1
ATOM 712 N N . LEU A 1 94 ? 13.384 7.371 -21.258 1.00 84.06 94 LEU A N 1
ATOM 713 C CA . LEU A 1 94 ? 12.690 6.139 -21.635 1.00 84.06 94 LEU A CA 1
ATOM 714 C C . LEU A 1 94 ? 12.258 6.204 -23.102 1.00 84.06 94 LEU A C 1
ATOM 716 O O . LEU A 1 94 ? 11.193 6.747 -23.403 1.00 84.06 94 LEU A O 1
ATOM 720 N N . PRO A 1 95 ? 13.085 5.681 -24.022 1.00 86.56 95 PRO A N 1
ATOM 721 C CA . PRO A 1 95 ? 12.743 5.656 -25.438 1.00 86.56 95 PRO A CA 1
ATOM 722 C C . PRO A 1 95 ? 11.547 4.753 -25.729 1.00 86.56 95 PRO A C 1
ATOM 724 O O . PRO A 1 95 ? 11.305 3.762 -25.034 1.00 86.56 95 PRO A O 1
ATOM 727 N N . GLU A 1 96 ? 10.797 5.101 -26.776 1.00 86.94 96 GLU A N 1
ATOM 728 C CA . GLU A 1 96 ? 9.533 4.436 -27.111 1.00 86.94 96 GLU A CA 1
ATOM 729 C C . GLU A 1 96 ? 9.712 2.936 -27.368 1.00 86.94 96 GLU A C 1
ATOM 731 O O . GLU A 1 96 ? 8.897 2.147 -26.901 1.00 86.94 96 GLU A O 1
ATOM 736 N N . SER A 1 97 ? 10.811 2.525 -28.008 1.00 86.69 97 SER A N 1
ATOM 737 C CA . SER A 1 97 ? 11.104 1.115 -28.301 1.00 86.69 97 SER A CA 1
ATOM 738 C C . SER A 1 97 ? 11.190 0.246 -27.043 1.00 86.69 97 SER A C 1
ATOM 740 O O . SER A 1 97 ? 10.673 -0.870 -27.017 1.00 86.69 97 SER A O 1
ATOM 742 N N . LEU A 1 98 ? 11.815 0.754 -25.978 1.00 90.50 98 LEU A N 1
ATOM 743 C CA . LEU A 1 98 ? 11.947 0.031 -24.716 1.00 90.50 98 LEU A CA 1
ATOM 744 C C . LEU A 1 98 ? 10.658 0.096 -23.890 1.00 90.50 98 LEU A C 1
ATOM 746 O O . LEU A 1 98 ? 10.286 -0.884 -23.247 1.00 90.50 98 LEU A O 1
ATOM 750 N N . LEU A 1 99 ? 9.946 1.227 -23.936 1.00 92.19 99 LEU A N 1
ATOM 751 C CA . LEU A 1 99 ? 8.624 1.350 -23.325 1.00 92.19 99 LEU A CA 1
ATOM 752 C C . LEU A 1 99 ? 7.638 0.347 -23.935 1.00 92.19 99 LEU A C 1
ATOM 754 O O . LEU A 1 99 ? 6.923 -0.330 -23.199 1.00 92.19 99 LEU A O 1
ATOM 758 N N . GLU A 1 100 ? 7.588 0.237 -25.262 1.00 91.75 100 GLU A N 1
ATOM 759 C CA . GLU A 1 100 ? 6.720 -0.719 -25.952 1.00 91.75 100 GLU A CA 1
ATOM 760 C C . GLU A 1 100 ? 7.054 -2.163 -25.582 1.00 91.75 100 GLU A C 1
ATOM 762 O O . GLU A 1 100 ? 6.137 -2.944 -25.323 1.00 91.75 100 GLU A O 1
ATOM 767 N N . GLU A 1 101 ? 8.339 -2.495 -25.459 1.00 91.06 101 GLU A N 1
ATOM 768 C CA . GLU A 1 101 ? 8.777 -3.827 -25.044 1.00 91.06 101 GLU A CA 1
ATOM 769 C C . GLU A 1 101 ? 8.381 -4.147 -23.593 1.00 91.06 101 GLU A C 1
ATOM 771 O O . GLU A 1 101 ? 7.817 -5.207 -23.320 1.00 91.06 101 GLU A O 1
ATOM 776 N N . LEU A 1 102 ? 8.569 -3.216 -22.650 1.00 93.44 102 LEU A N 1
ATOM 777 C CA . LEU A 1 102 ? 8.122 -3.406 -21.264 1.00 93.44 102 LEU A CA 1
ATOM 778 C C . LEU A 1 102 ? 6.596 -3.539 -21.167 1.00 93.44 102 LEU A C 1
ATOM 780 O O . LEU A 1 102 ? 6.088 -4.368 -20.411 1.00 93.44 102 LEU A O 1
ATOM 784 N N . LEU A 1 103 ? 5.846 -2.762 -21.952 1.00 92.88 103 LEU A N 1
ATOM 785 C CA . LEU A 1 103 ? 4.386 -2.860 -21.995 1.00 92.88 103 LEU A CA 1
ATOM 786 C C . LEU A 1 103 ? 3.915 -4.173 -22.632 1.00 92.88 103 LEU A C 1
ATOM 788 O O . LEU A 1 103 ? 2.931 -4.751 -22.166 1.00 92.88 103 LEU A O 1
ATOM 792 N N . ARG A 1 104 ? 4.633 -4.687 -23.639 1.00 93.25 104 ARG A N 1
ATOM 793 C CA . ARG A 1 104 ? 4.405 -6.023 -24.206 1.00 93.25 104 ARG A CA 1
ATOM 794 C C . ARG A 1 104 ? 4.573 -7.100 -23.134 1.00 93.25 104 ARG A C 1
ATOM 796 O O . ARG A 1 104 ? 3.678 -7.925 -22.970 1.00 93.25 104 ARG A O 1
ATOM 803 N N . ILE A 1 105 ? 5.652 -7.036 -22.350 1.00 92.88 105 ILE A N 1
ATOM 804 C CA . ILE A 1 105 ? 5.935 -7.971 -21.247 1.00 92.88 105 ILE A CA 1
ATOM 805 C C . ILE A 1 105 ? 4.803 -7.990 -20.206 1.00 92.88 105 ILE A C 1
ATOM 807 O O . ILE A 1 105 ? 4.414 -9.070 -19.750 1.00 92.88 105 ILE A O 1
ATOM 811 N N . VAL A 1 106 ? 4.266 -6.818 -19.842 1.00 92.06 106 VAL A N 1
ATOM 812 C CA . VAL A 1 106 ? 3.143 -6.694 -18.894 1.00 92.06 106 VAL A CA 1
ATOM 813 C C . VAL A 1 106 ? 1.856 -7.295 -19.469 1.00 92.06 106 VAL A C 1
ATOM 815 O O . VAL A 1 106 ? 1.147 -8.030 -18.774 1.00 92.06 106 VAL A O 1
ATOM 818 N N . ASN A 1 107 ? 1.562 -7.018 -20.741 1.00 90.56 107 ASN A N 1
ATOM 819 C CA . ASN A 1 107 ? 0.356 -7.492 -21.422 1.00 90.56 107 ASN A CA 1
ATOM 820 C C . ASN A 1 107 ? 0.368 -9.011 -21.677 1.00 90.56 107 ASN A C 1
ATOM 822 O O . ASN A 1 107 ? -0.672 -9.659 -21.648 1.00 90.56 107 ASN A O 1
ATOM 826 N N . GLU A 1 108 ? 1.544 -9.603 -21.885 1.00 89.75 108 GLU A N 1
ATOM 827 C CA . GLU A 1 108 ? 1.705 -11.053 -22.059 1.00 89.75 108 GLU A CA 1
ATOM 828 C C . GLU A 1 108 ? 1.648 -11.843 -20.741 1.00 89.75 108 GLU A C 1
ATOM 830 O O . GLU A 1 108 ? 1.683 -13.073 -20.765 1.00 89.75 108 GLU A O 1
ATOM 835 N N . HIS A 1 109 ? 1.544 -11.160 -19.594 1.00 82.56 109 HIS A N 1
ATOM 836 C CA . HIS A 1 109 ? 1.442 -11.773 -18.263 1.00 82.56 109 HIS A CA 1
ATOM 837 C C . HIS A 1 109 ? 2.564 -12.788 -17.984 1.00 82.56 109 HIS A C 1
ATOM 839 O O . HIS A 1 109 ? 2.353 -13.875 -17.446 1.00 82.56 109 HIS A O 1
ATOM 845 N N . THR A 1 110 ? 3.786 -12.433 -18.377 1.00 82.88 110 THR A N 1
ATOM 846 C CA . THR A 1 110 ? 4.970 -13.277 -18.184 1.00 82.88 110 THR A CA 1
ATOM 847 C C . THR A 1 110 ? 5.437 -13.269 -16.722 1.00 82.88 110 THR A C 1
ATOM 849 O O . THR A 1 110 ? 5.054 -12.403 -15.930 1.00 82.88 110 THR A O 1
ATOM 852 N N . SER A 1 111 ? 6.380 -14.151 -16.366 1.00 87.12 111 SER A N 1
ATOM 853 C CA . SER A 1 111 ? 7.057 -14.146 -15.053 1.00 87.12 111 SER A CA 1
ATOM 854 C C . SER A 1 111 ? 7.893 -12.884 -14.763 1.00 87.12 111 SER A C 1
ATOM 856 O O . SER A 1 111 ? 8.560 -12.805 -13.727 1.00 87.12 111 SER A O 1
ATOM 858 N N . LEU A 1 112 ? 7.938 -11.936 -15.703 1.00 90.94 112 LEU A N 1
ATOM 859 C CA . LEU A 1 112 ? 8.638 -10.656 -15.608 1.00 90.94 112 LEU A CA 1
ATOM 860 C C . LEU A 1 112 ? 7.681 -9.485 -15.348 1.00 90.94 112 LEU A C 1
ATOM 862 O O . LEU A 1 112 ? 8.148 -8.371 -15.136 1.00 90.94 112 LEU A O 1
ATOM 866 N N . THR A 1 113 ? 6.364 -9.724 -15.329 1.00 92.88 113 THR A N 1
ATOM 867 C CA . THR A 1 113 ? 5.333 -8.681 -15.192 1.00 92.88 113 THR A CA 1
ATOM 868 C C . THR A 1 113 ? 5.564 -7.792 -13.972 1.00 92.88 113 THR A C 1
ATOM 870 O O . THR A 1 113 ? 5.535 -6.572 -14.091 1.00 92.88 113 THR A O 1
ATOM 873 N N . THR A 1 114 ? 5.846 -8.373 -12.804 1.00 92.31 114 THR A N 1
ATOM 874 C CA . THR A 1 114 ? 6.094 -7.601 -11.576 1.00 92.31 114 THR A CA 1
ATOM 875 C C . THR A 1 114 ? 7.358 -6.754 -11.673 1.00 92.31 114 THR A C 1
ATOM 877 O O . THR A 1 114 ? 7.316 -5.581 -11.326 1.00 92.31 114 THR A O 1
ATOM 880 N N . ALA A 1 115 ? 8.452 -7.301 -12.209 1.00 93.44 115 ALA A N 1
ATOM 881 C CA . ALA A 1 115 ? 9.687 -6.548 -12.427 1.00 93.44 115 ALA A CA 1
ATOM 882 C C . ALA A 1 115 ? 9.479 -5.393 -13.422 1.00 93.44 115 ALA A C 1
ATOM 884 O O . ALA A 1 115 ? 9.962 -4.288 -13.190 1.00 93.44 115 ALA A O 1
ATOM 885 N N . ALA A 1 116 ? 8.725 -5.631 -14.499 1.00 94.81 116 ALA A N 1
ATOM 886 C CA . ALA A 1 116 ? 8.423 -4.620 -15.507 1.00 94.81 116 ALA A CA 1
ATOM 887 C C . ALA A 1 116 ? 7.546 -3.497 -14.942 1.00 94.81 116 ALA A C 1
ATOM 889 O O . ALA A 1 116 ? 7.884 -2.329 -15.108 1.00 94.81 116 ALA A O 1
ATOM 890 N N . VAL A 1 117 ? 6.461 -3.829 -14.229 1.00 94.62 117 VAL A N 1
ATOM 891 C CA . VAL A 1 117 ? 5.616 -2.828 -13.553 1.00 94.62 117 VAL A CA 1
ATOM 892 C C . VAL A 1 117 ? 6.421 -2.040 -12.524 1.00 94.62 117 VAL A C 1
ATOM 894 O O . VAL A 1 117 ? 6.221 -0.833 -12.396 1.00 94.62 117 VAL A O 1
ATOM 897 N N . ASP A 1 118 ? 7.340 -2.688 -11.808 1.00 93.00 118 ASP A N 1
ATOM 898 C CA . ASP A 1 118 ? 8.162 -1.991 -10.826 1.00 93.00 118 ASP A CA 1
ATOM 899 C C . ASP A 1 118 ? 9.109 -0.978 -11.475 1.00 93.00 118 ASP A C 1
ATOM 901 O O . ASP A 1 118 ? 9.076 0.202 -11.140 1.00 93.00 118 ASP A O 1
ATOM 905 N N . ALA A 1 119 ? 9.860 -1.398 -12.495 1.00 93.12 119 ALA A N 1
ATOM 906 C CA . ALA A 1 119 ? 10.730 -0.500 -13.249 1.00 93.12 119 ALA A CA 1
ATOM 907 C C . ALA A 1 119 ? 9.941 0.670 -13.868 1.00 93.12 119 ALA A C 1
ATOM 909 O O . ALA A 1 119 ? 10.332 1.831 -13.757 1.00 93.12 119 ALA A O 1
ATOM 910 N N . LEU A 1 120 ? 8.776 0.381 -14.456 1.00 92.69 120 LEU A N 1
ATOM 911 C CA . LEU A 1 120 ? 7.862 1.382 -15.012 1.00 92.69 120 LEU A CA 1
ATOM 912 C C . LEU A 1 120 ? 7.283 2.332 -13.945 1.00 92.69 120 LEU A C 1
ATOM 914 O O . LEU A 1 120 ? 6.886 3.445 -14.275 1.00 92.69 120 LEU A O 1
ATOM 918 N N . SER A 1 121 ? 7.249 1.934 -12.670 1.00 90.38 121 SER A N 1
ATOM 919 C CA . SER A 1 121 ? 6.829 2.812 -11.567 1.00 90.38 121 SER A CA 1
ATOM 920 C C . SER A 1 121 ? 7.856 3.904 -11.259 1.00 90.38 121 SER A C 1
ATOM 922 O O . SER A 1 121 ? 7.488 4.948 -10.715 1.00 90.38 121 SER A O 1
ATOM 924 N N . GLU A 1 122 ? 9.132 3.645 -11.550 1.00 90.31 122 GLU A N 1
ATOM 925 C CA . GLU A 1 122 ? 10.262 4.536 -11.261 1.00 90.31 122 GLU A CA 1
ATOM 926 C C . GLU A 1 122 ? 10.681 5.372 -12.478 1.00 90.31 122 GLU A C 1
ATOM 928 O O . GLU A 1 122 ? 11.245 6.454 -12.324 1.00 90.31 122 GLU A O 1
ATOM 933 N N . LEU A 1 123 ? 10.363 4.898 -13.683 1.00 89.31 123 LEU A N 1
ATOM 934 C CA . LEU A 1 123 ? 10.629 5.587 -14.941 1.00 89.31 123 LEU A CA 1
ATOM 935 C C . LEU A 1 123 ? 9.552 6.634 -15.270 1.00 89.31 123 LEU A C 1
ATOM 937 O O . LEU A 1 123 ? 8.379 6.515 -14.908 1.00 89.31 123 LEU A O 1
ATOM 941 N N . ARG A 1 124 ? 9.929 7.663 -16.036 1.00 86.75 124 ARG A N 1
ATOM 942 C CA . ARG A 1 124 ? 8.968 8.643 -16.559 1.00 86.75 124 ARG A CA 1
ATOM 943 C C . ARG A 1 124 ? 8.272 8.112 -17.806 1.00 86.75 124 ARG A C 1
ATOM 945 O O . ARG A 1 124 ? 8.888 7.976 -18.857 1.00 86.75 124 ARG A O 1
ATOM 952 N N . ILE A 1 125 ? 6.964 7.892 -17.704 1.00 88.56 125 ILE A N 1
ATOM 953 C CA . ILE A 1 125 ? 6.135 7.400 -18.811 1.00 88.56 125 ILE A CA 1
ATOM 954 C C . ILE A 1 125 ? 5.256 8.539 -19.362 1.00 88.56 125 ILE A C 1
ATOM 956 O O . ILE A 1 125 ? 4.668 9.294 -18.580 1.00 88.56 125 ILE A O 1
ATOM 960 N N . PRO A 1 126 ? 5.110 8.675 -20.696 1.00 88.50 126 PRO A N 1
ATOM 961 C CA . PRO A 1 126 ? 4.160 9.606 -21.304 1.00 88.50 126 PRO A CA 1
ATOM 962 C C . PRO A 1 126 ? 2.712 9.343 -20.857 1.00 88.50 126 PRO A C 1
ATOM 964 O O . PRO A 1 126 ? 2.293 8.194 -20.742 1.00 88.50 126 PRO A O 1
ATOM 967 N N . GLY A 1 127 ? 1.905 10.397 -20.684 1.00 86.81 127 GLY A N 1
ATOM 968 C CA . GLY A 1 127 ? 0.553 10.293 -20.106 1.00 86.81 127 GLY A CA 1
ATOM 969 C C . GLY A 1 127 ? -0.368 9.262 -20.778 1.00 86.81 127 GLY A C 1
ATOM 970 O O . GLY A 1 127 ? -0.992 8.460 -20.091 1.00 86.81 127 GLY A O 1
ATOM 971 N N . ALA A 1 128 ? -0.391 9.199 -22.114 1.00 88.75 128 ALA A N 1
ATOM 972 C CA . ALA A 1 128 ? -1.214 8.223 -22.838 1.00 88.75 128 ALA A CA 1
ATOM 973 C C . ALA A 1 128 ? -0.775 6.763 -22.593 1.00 88.75 128 ALA A C 1
ATOM 975 O O . ALA A 1 128 ? -1.610 5.862 -22.482 1.00 88.75 128 ALA A O 1
ATOM 976 N N . ALA A 1 129 ? 0.535 6.520 -22.486 1.00 89.94 129 ALA A N 1
ATOM 977 C CA . ALA A 1 129 ? 1.077 5.200 -22.174 1.00 89.94 129 ALA A CA 1
ATOM 978 C C . ALA A 1 129 ? 0.863 4.839 -20.696 1.00 89.94 129 ALA A C 1
ATOM 980 O O . ALA A 1 129 ? 0.553 3.688 -20.395 1.00 89.94 129 ALA A O 1
ATOM 981 N N . GLN A 1 130 ? 0.930 5.825 -19.800 1.00 91.06 130 GLN A N 1
ATOM 982 C CA . GLN A 1 130 ? 0.629 5.663 -18.380 1.00 91.06 130 GLN A CA 1
ATOM 983 C C . GLN A 1 130 ? -0.826 5.239 -18.155 1.00 91.06 130 GLN A C 1
ATOM 985 O O . GLN A 1 130 ? -1.088 4.299 -17.411 1.00 91.06 130 GLN A O 1
ATOM 990 N N . GLU A 1 131 ? -1.782 5.878 -18.835 1.00 90.31 131 GLU A N 1
ATOM 991 C CA . GLU A 1 131 ? -3.198 5.496 -18.771 1.00 90.31 131 GLU A CA 1
ATOM 992 C C . GLU A 1 131 ? -3.440 4.076 -19.299 1.00 90.31 131 GLU A C 1
ATOM 994 O O . GLU A 1 131 ? -4.275 3.343 -18.764 1.00 90.31 131 GLU A O 1
ATOM 999 N N . ARG A 1 132 ? -2.713 3.664 -20.349 1.00 91.12 132 ARG A N 1
ATOM 1000 C CA . ARG A 1 132 ? -2.749 2.283 -20.852 1.00 91.12 132 ARG A CA 1
ATOM 1001 C C . ARG A 1 132 ? -2.229 1.306 -19.802 1.00 91.12 132 ARG A C 1
ATOM 1003 O O . ARG A 1 132 ? -2.968 0.405 -19.421 1.00 91.12 132 ARG A O 1
ATOM 1010 N N . LEU A 1 133 ? -1.026 1.543 -19.283 1.00 93.25 133 LEU A N 1
ATOM 1011 C CA . LEU A 1 133 ? -0.420 0.703 -18.254 1.00 93.25 133 LEU A CA 1
ATOM 1012 C C . LEU A 1 133 ? -1.307 0.608 -17.009 1.00 93.25 133 LEU A C 1
ATOM 1014 O O . LEU A 1 133 ? -1.493 -0.474 -16.465 1.00 93.25 133 LEU A O 1
ATOM 1018 N N . GLN A 1 134 ? -1.916 1.713 -16.582 1.00 92.69 134 GLN A N 1
ATOM 1019 C CA . GLN A 1 134 ? -2.834 1.711 -15.449 1.00 92.69 134 GLN A CA 1
ATOM 1020 C C . GLN A 1 134 ? -4.054 0.822 -15.692 1.00 92.69 134 GLN A C 1
ATOM 1022 O O . GLN A 1 134 ? -4.431 0.054 -14.807 1.00 92.69 134 GLN A O 1
ATOM 1027 N N . ARG A 1 135 ? -4.653 0.871 -16.888 1.00 90.75 135 ARG A N 1
ATOM 1028 C CA . ARG A 1 135 ? -5.755 -0.031 -17.254 1.00 90.75 135 ARG A CA 1
ATOM 1029 C C . ARG A 1 135 ? -5.324 -1.496 -17.232 1.00 90.75 135 ARG A C 1
ATOM 1031 O O . ARG A 1 135 ? -6.068 -2.328 -16.710 1.00 90.75 135 ARG A O 1
ATOM 1038 N N . ASP A 1 136 ? -4.132 -1.794 -17.735 1.00 91.62 136 ASP A N 1
ATOM 1039 C CA . ASP A 1 136 ? -3.603 -3.157 -17.796 1.00 91.62 136 ASP A CA 1
ATOM 1040 C C . ASP A 1 136 ? -3.292 -3.693 -16.385 1.00 91.62 136 ASP A C 1
ATOM 1042 O O . ASP A 1 136 ? -3.713 -4.794 -16.024 1.00 91.62 136 ASP A O 1
ATOM 1046 N N . VAL A 1 137 ? -2.677 -2.877 -15.521 1.00 93.81 137 VAL A N 1
ATOM 1047 C CA . VAL A 1 137 ? -2.422 -3.229 -14.114 1.00 93.81 137 VAL A CA 1
ATOM 1048 C C . VAL A 1 137 ? -3.726 -3.368 -13.317 1.00 93.81 137 VAL A C 1
ATOM 1050 O O . VAL A 1 137 ? -3.850 -4.266 -12.483 1.00 93.81 137 VAL A O 1
ATOM 1053 N N . CYS A 1 138 ? -4.745 -2.553 -13.601 1.00 91.38 138 CYS A N 1
ATOM 1054 C CA . CYS A 1 138 ? -6.080 -2.725 -13.025 1.00 91.38 138 CYS A CA 1
ATOM 1055 C C . CYS A 1 138 ? -6.715 -4.075 -13.404 1.00 91.38 138 CYS A C 1
ATOM 1057 O O . CYS A 1 138 ? -7.429 -4.671 -12.594 1.00 91.38 138 CYS A O 1
ATOM 1059 N N . ALA A 1 139 ? -6.485 -4.563 -14.626 1.00 90.56 139 ALA A N 1
ATOM 1060 C CA . ALA A 1 139 ? -6.956 -5.877 -15.053 1.00 90.56 139 ALA A CA 1
ATOM 1061 C C . ALA A 1 139 ? -6.180 -7.005 -14.356 1.00 90.56 139 ALA A C 1
ATOM 1063 O O . ALA A 1 139 ? -6.805 -7.935 -13.843 1.00 90.56 139 ALA A O 1
ATOM 1064 N N . LEU A 1 140 ? -4.853 -6.873 -14.265 1.00 91.31 140 LEU A N 1
ATOM 1065 C CA . LEU A 1 140 ? -3.960 -7.798 -13.561 1.00 91.31 140 LEU A CA 1
ATOM 1066 C C . LEU A 1 140 ? -4.336 -7.970 -12.088 1.00 91.31 140 LEU A C 1
ATOM 1068 O O . LEU A 1 140 ? -4.445 -9.094 -11.601 1.00 91.31 140 LEU A O 1
ATOM 1072 N N . LEU A 1 141 ? -4.617 -6.869 -11.385 1.00 90.50 141 LEU A N 1
ATOM 1073 C CA . LEU A 1 141 ? -4.913 -6.896 -9.951 1.00 90.50 141 LEU A CA 1
ATOM 1074 C C . LEU A 1 141 ? -6.127 -7.777 -9.598 1.00 90.50 141 LEU A C 1
ATOM 1076 O O . LEU A 1 141 ? -6.223 -8.273 -8.479 1.00 90.50 141 LEU A O 1
ATOM 1080 N N . ARG A 1 142 ? -7.049 -8.010 -10.541 1.00 87.06 142 ARG A N 1
ATOM 1081 C CA . ARG A 1 142 ? -8.225 -8.873 -10.325 1.00 87.06 142 ARG A CA 1
ATOM 1082 C C . ARG A 1 142 ? -7.869 -10.349 -10.137 1.00 87.06 142 ARG A C 1
ATOM 1084 O O . ARG A 1 142 ? -8.675 -11.076 -9.562 1.00 87.06 142 ARG A O 1
ATOM 1091 N N . TYR A 1 143 ? -6.703 -10.770 -10.623 1.00 85.75 143 TYR A N 1
ATOM 1092 C CA . TYR A 1 143 ? -6.225 -12.156 -10.585 1.00 85.75 143 TYR A CA 1
ATOM 1093 C C . TYR A 1 143 ? -4.897 -12.308 -9.828 1.00 85.75 143 TYR A C 1
ATOM 1095 O O . TYR A 1 143 ? -4.400 -13.420 -9.689 1.00 85.75 143 TYR A O 1
ATOM 1103 N N . ALA A 1 144 ? -4.325 -11.200 -9.352 1.00 85.06 144 ALA A N 1
ATOM 1104 C CA . ALA A 1 144 ? -3.047 -11.187 -8.660 1.00 85.06 144 ALA A CA 1
ATOM 1105 C C . ALA A 1 144 ? -3.144 -11.832 -7.272 1.00 85.06 144 ALA A C 1
ATOM 1107 O O . ALA A 1 144 ? -4.088 -11.594 -6.509 1.00 85.06 144 ALA A O 1
ATOM 1108 N N . HIS A 1 145 ? -2.120 -12.604 -6.915 1.00 77.50 145 HIS A N 1
ATOM 1109 C CA . HIS A 1 145 ? -2.033 -13.304 -5.636 1.00 77.50 145 HIS A CA 1
ATOM 1110 C C . HIS A 1 145 ? -0.607 -13.256 -5.070 1.00 77.50 145 HIS A C 1
ATOM 1112 O O . HIS A 1 145 ? 0.362 -13.079 -5.803 1.00 77.50 145 HIS A O 1
ATOM 1118 N N . GLY A 1 146 ? -0.479 -13.427 -3.750 1.00 80.44 146 GLY A N 1
ATOM 1119 C CA . GLY A 1 146 ? 0.822 -13.530 -3.079 1.00 80.44 146 GLY A CA 1
ATOM 1120 C C . GLY A 1 146 ? 1.719 -12.309 -3.310 1.00 80.44 146 GLY A C 1
ATOM 1121 O O . GLY A 1 146 ? 1.323 -11.181 -3.009 1.00 80.44 146 GLY A O 1
ATOM 1122 N N . ASP A 1 147 ? 2.912 -12.556 -3.848 1.00 79.69 147 ASP A N 1
ATOM 1123 C CA . ASP A 1 147 ? 4.008 -11.584 -3.971 1.00 79.69 147 ASP A CA 1
ATOM 1124 C C . ASP A 1 147 ? 3.797 -10.536 -5.079 1.00 79.69 147 ASP A C 1
ATOM 1126 O O . ASP A 1 147 ? 4.505 -9.532 -5.130 1.00 79.69 147 ASP A O 1
ATOM 1130 N N . GLU A 1 148 ? 2.804 -10.722 -5.953 1.00 84.81 148 GLU A N 1
ATOM 1131 C CA . GLU A 1 148 ? 2.479 -9.755 -7.011 1.00 84.81 148 GLU A CA 1
ATOM 1132 C C . GLU A 1 148 ? 1.725 -8.536 -6.463 1.00 84.81 148 GLU A C 1
ATOM 1134 O O . GLU A 1 148 ? 1.905 -7.410 -6.935 1.00 84.81 148 GLU A O 1
ATOM 1139 N N . LEU A 1 149 ? 0.894 -8.741 -5.432 1.00 87.88 149 LEU A N 1
ATOM 1140 C CA . LEU A 1 149 ? -0.002 -7.714 -4.896 1.00 87.88 149 LEU A CA 1
ATOM 1141 C C . LEU A 1 149 ? 0.729 -6.435 -4.456 1.00 87.88 149 LEU A C 1
ATOM 1143 O O . LEU A 1 149 ? 0.278 -5.358 -4.851 1.00 87.88 149 LEU A O 1
ATOM 1147 N N . PRO A 1 150 ? 1.835 -6.483 -3.685 1.00 87.31 150 PRO A N 1
ATOM 1148 C CA . PRO A 1 150 ? 2.512 -5.269 -3.233 1.00 87.31 150 PRO A CA 1
ATOM 1149 C C . PRO A 1 150 ? 2.985 -4.373 -4.374 1.00 87.31 150 PRO A C 1
ATOM 1151 O O . PRO A 1 150 ? 2.794 -3.158 -4.306 1.00 87.31 150 PRO A O 1
ATOM 1154 N N . VAL A 1 151 ? 3.541 -4.961 -5.434 1.00 89.94 151 VAL A N 1
ATOM 1155 C CA . VAL A 1 151 ? 4.080 -4.212 -6.575 1.00 89.94 151 VAL A CA 1
ATOM 1156 C C . VAL A 1 151 ? 2.952 -3.556 -7.367 1.00 89.94 151 VAL A C 1
ATOM 1158 O O . VAL A 1 151 ? 2.981 -2.345 -7.592 1.00 89.94 151 VAL A O 1
ATOM 1161 N N . LEU A 1 152 ? 1.916 -4.325 -7.720 1.00 92.81 152 LEU A N 1
ATOM 1162 C CA . LEU A 1 152 ? 0.784 -3.813 -8.498 1.00 92.81 152 LEU A CA 1
ATOM 1163 C C . LEU A 1 152 ? 0.006 -2.739 -7.724 1.00 92.81 152 LEU A C 1
ATOM 1165 O O . LEU A 1 152 ? -0.368 -1.707 -8.283 1.00 92.81 152 LEU A O 1
ATOM 1169 N N . LEU A 1 153 ? -0.211 -2.947 -6.422 1.00 92.06 153 LEU A N 1
ATOM 1170 C CA . LEU A 1 153 ? -0.890 -1.975 -5.568 1.00 92.06 153 LEU A CA 1
ATOM 1171 C C . LEU A 1 153 ? -0.065 -0.702 -5.388 1.00 92.06 153 LEU A C 1
ATOM 1173 O O . LEU A 1 153 ? -0.630 0.390 -5.458 1.00 92.06 153 LEU A O 1
ATOM 1177 N N . ARG A 1 154 ? 1.256 -0.826 -5.189 1.00 91.00 154 ARG A N 1
ATOM 1178 C CA . ARG A 1 154 ? 2.155 0.330 -5.104 1.00 91.00 154 ARG A CA 1
ATOM 1179 C C . ARG A 1 154 ? 2.064 1.164 -6.373 1.00 91.00 154 ARG A C 1
ATOM 1181 O O . ARG A 1 154 ? 1.856 2.367 -6.249 1.00 91.00 154 ARG A O 1
ATOM 1188 N N . PHE A 1 155 ? 2.162 0.537 -7.548 1.00 93.81 155 PHE A N 1
ATOM 1189 C CA . PHE A 1 155 ? 2.037 1.228 -8.831 1.00 93.81 155 PHE A CA 1
ATOM 1190 C C . PHE A 1 155 ? 0.691 1.953 -8.947 1.00 93.81 155 PHE A C 1
ATOM 1192 O O . PHE A 1 155 ? 0.654 3.154 -9.201 1.00 93.81 155 PHE A O 1
ATOM 1199 N N . LEU A 1 156 ? -0.433 1.271 -8.708 1.00 94.38 156 LEU A N 1
ATOM 1200 C CA . LEU A 1 156 ? -1.756 1.888 -8.863 1.00 94.38 156 LEU A CA 1
ATOM 1201 C C . LEU A 1 156 ? -1.984 3.053 -7.897 1.00 94.38 156 LEU A C 1
ATOM 1203 O O . LEU A 1 156 ? -2.566 4.064 -8.281 1.00 94.38 156 LEU A O 1
ATOM 1207 N N . LEU A 1 157 ? -1.524 2.931 -6.651 1.00 92.75 157 LEU A N 1
ATOM 1208 C CA . LEU A 1 157 ? -1.686 3.975 -5.642 1.00 92.75 157 LEU A CA 1
ATOM 1209 C C . LEU A 1 157 ? -0.706 5.139 -5.834 1.00 92.75 157 LEU A C 1
ATOM 1211 O O . LEU A 1 157 ? -1.044 6.263 -5.476 1.00 92.75 157 LEU A O 1
ATOM 1215 N N . SER A 1 158 ? 0.491 4.912 -6.384 1.00 90.88 158 SER A N 1
ATOM 1216 C CA . SER A 1 158 ? 1.456 5.985 -6.658 1.00 90.88 158 SER A CA 1
ATOM 1217 C C . SER A 1 158 ? 1.138 6.766 -7.935 1.00 90.88 158 SER A C 1
ATOM 1219 O O . SER A 1 158 ? 1.481 7.945 -8.019 1.00 90.88 158 SER A O 1
ATOM 1221 N N . THR A 1 159 ? 0.476 6.124 -8.901 1.00 91.56 159 THR A N 1
ATOM 1222 C CA . THR A 1 159 ? 0.169 6.690 -10.226 1.00 91.56 159 THR A CA 1
ATOM 1223 C C . THR A 1 159 ? -1.274 7.165 -10.382 1.00 91.56 159 THR A C 1
ATOM 1225 O O . THR A 1 159 ? -1.608 7.787 -11.391 1.00 91.56 159 THR A O 1
ATOM 1228 N N . ALA A 1 160 ? -2.134 6.909 -9.394 1.00 92.56 160 ALA A N 1
ATOM 1229 C CA . ALA A 1 160 ? -3.486 7.450 -9.365 1.00 92.56 160 ALA A CA 1
ATOM 1230 C C . ALA A 1 160 ? -3.487 8.986 -9.456 1.00 92.56 160 ALA A C 1
ATOM 1232 O O . ALA A 1 160 ? -2.630 9.677 -8.907 1.00 92.56 160 ALA A O 1
ATOM 1233 N N . SER A 1 161 ? -4.500 9.524 -10.124 1.00 92.06 161 SER A N 1
ATOM 1234 C CA . SER A 1 161 ? -4.815 10.945 -10.186 1.00 92.06 161 SER A CA 1
ATOM 1235 C C . SER A 1 161 ? -6.078 11.230 -9.373 1.00 92.06 161 SER A C 1
ATOM 1237 O O . SER A 1 161 ? -6.772 10.320 -8.918 1.00 92.06 161 SER A O 1
ATOM 1239 N N . ALA A 1 162 ? -6.416 12.507 -9.192 1.00 93.50 162 ALA A N 1
ATOM 1240 C CA . ALA A 1 162 ? -7.667 12.876 -8.532 1.00 93.50 162 ALA A CA 1
ATOM 1241 C C . ALA A 1 162 ? -8.910 12.349 -9.283 1.00 93.50 162 ALA A C 1
ATOM 1243 O O . ALA A 1 162 ? -9.909 12.028 -8.640 1.00 93.50 162 ALA A O 1
ATOM 1244 N N . ASP A 1 163 ? -8.827 12.214 -10.610 1.00 92.38 163 ASP A N 1
ATOM 1245 C CA . ASP A 1 163 ? -9.954 11.837 -11.470 1.00 92.38 163 ASP A CA 1
ATOM 1246 C C . ASP A 1 163 ? -10.280 10.339 -11.391 1.00 92.38 163 ASP A C 1
ATOM 1248 O O . ASP A 1 163 ? -11.450 9.957 -11.374 1.00 92.38 163 ASP A O 1
ATOM 1252 N N . ASN A 1 164 ? -9.260 9.481 -11.282 1.00 92.44 164 ASN A N 1
ATOM 1253 C CA . ASN A 1 164 ? -9.426 8.022 -11.208 1.00 92.44 164 ASN A CA 1
ATOM 1254 C C . ASN A 1 164 ? -9.334 7.458 -9.776 1.00 92.44 164 ASN A C 1
ATOM 1256 O O . ASN A 1 164 ? -9.578 6.268 -9.570 1.00 92.44 164 ASN A O 1
ATOM 1260 N N . ALA A 1 165 ? -9.031 8.290 -8.772 1.00 95.19 165 ALA A N 1
ATOM 1261 C CA . ALA A 1 165 ? -8.795 7.863 -7.391 1.00 95.19 165 ALA A CA 1
ATOM 1262 C C . ALA A 1 165 ? -9.898 6.954 -6.837 1.00 95.19 165 ALA A C 1
ATOM 1264 O O . ALA A 1 165 ? -9.621 5.949 -6.189 1.00 95.19 165 ALA A O 1
ATOM 1265 N N . THR A 1 166 ? -11.161 7.300 -7.094 1.00 95.12 166 THR A N 1
ATOM 1266 C CA . THR A 1 166 ? -12.306 6.535 -6.578 1.00 95.12 166 THR A CA 1
ATOM 1267 C C . THR A 1 166 ? -12.376 5.139 -7.195 1.00 95.12 166 THR A C 1
ATOM 1269 O O . THR A 1 166 ? -12.638 4.173 -6.480 1.00 95.12 166 THR A O 1
ATOM 1272 N N . GLU A 1 167 ? -12.107 5.016 -8.495 1.00 93.44 167 GLU A N 1
ATOM 1273 C CA . GLU A 1 167 ? -12.087 3.729 -9.195 1.00 93.44 167 GLU A CA 1
ATOM 1274 C C . GLU A 1 167 ? -10.943 2.848 -8.688 1.00 93.44 167 GLU A C 1
ATOM 1276 O O . GLU A 1 167 ? -11.176 1.697 -8.310 1.00 93.44 167 GLU A O 1
ATOM 1281 N N . VAL A 1 168 ? -9.734 3.414 -8.588 1.00 94.25 168 VAL A N 1
ATOM 1282 C CA . VAL A 1 168 ? -8.554 2.718 -8.054 1.00 94.25 168 VAL A CA 1
ATOM 1283 C C . VAL A 1 168 ? -8.835 2.210 -6.642 1.00 94.25 168 VAL A C 1
ATOM 1285 O O . VAL A 1 168 ? -8.650 1.030 -6.360 1.00 94.25 168 VAL A O 1
ATOM 1288 N N . VAL A 1 169 ? -9.361 3.062 -5.761 1.00 95.06 169 VAL A N 1
ATOM 1289 C CA . VAL A 1 169 ? -9.705 2.683 -4.385 1.00 95.06 169 VAL A CA 1
ATOM 1290 C C . VAL A 1 169 ? -10.728 1.547 -4.337 1.00 95.06 169 VAL A C 1
ATOM 1292 O O . VAL A 1 169 ? -10.560 0.604 -3.564 1.00 95.06 169 VAL A O 1
ATOM 1295 N N . GLN A 1 170 ? -11.786 1.606 -5.149 1.00 93.38 170 GLN A N 1
ATOM 1296 C CA . GLN A 1 170 ? -12.789 0.539 -5.192 1.00 93.38 170 GLN A CA 1
ATOM 1297 C C . GLN A 1 170 ? -12.205 -0.782 -5.687 1.00 93.38 170 GLN A C 1
ATOM 1299 O O . GLN A 1 170 ? -12.594 -1.837 -5.182 1.00 93.38 170 GLN A O 1
ATOM 1304 N N 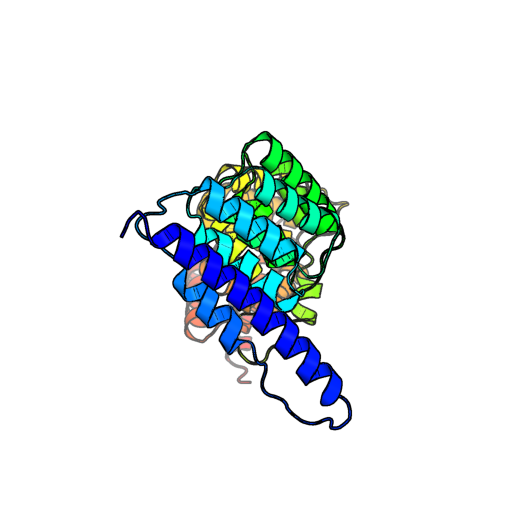. LEU A 1 171 ? -11.303 -0.730 -6.667 1.00 92.62 171 LEU A N 1
ATOM 1305 C CA . LEU A 1 171 ? -10.617 -1.911 -7.162 1.00 92.62 171 LEU A CA 1
ATOM 1306 C C . LEU A 1 171 ? -9.739 -2.512 -6.061 1.00 92.62 171 LEU A C 1
ATOM 1308 O O . LEU A 1 171 ? -9.959 -3.666 -5.708 1.00 92.62 171 LEU A O 1
ATOM 1312 N N . VAL A 1 172 ? -8.852 -1.710 -5.457 1.00 92.88 172 VAL A N 1
ATOM 1313 C CA . VAL A 1 172 ? -7.971 -2.128 -4.352 1.00 92.88 172 VAL A CA 1
ATOM 1314 C C . VAL A 1 172 ? -8.775 -2.745 -3.213 1.00 92.88 172 VAL A C 1
ATOM 1316 O O . VAL A 1 172 ? -8.434 -3.817 -2.718 1.00 92.88 172 VAL A O 1
ATOM 1319 N N . ARG A 1 173 ? -9.880 -2.100 -2.821 1.00 92.31 173 ARG A N 1
ATOM 1320 C CA . ARG A 1 173 ? -10.771 -2.592 -1.768 1.00 92.31 173 ARG A CA 1
ATOM 1321 C C . ARG A 1 173 ? -11.337 -3.981 -2.075 1.00 92.31 173 ARG A C 1
ATOM 1323 O O . ARG A 1 173 ? -11.501 -4.775 -1.159 1.00 92.31 173 ARG A O 1
ATOM 1330 N N . LYS A 1 174 ? -11.659 -4.268 -3.339 1.00 89.44 174 LYS A N 1
ATOM 1331 C CA . LYS A 1 174 ? -12.235 -5.554 -3.766 1.00 89.44 174 LYS A CA 1
ATOM 1332 C C . LYS A 1 174 ? -11.186 -6.647 -3.950 1.00 89.44 174 LYS A C 1
ATOM 1334 O O . LYS A 1 174 ? -11.508 -7.811 -3.748 1.00 89.44 174 LYS A O 1
ATOM 1339 N N . SER A 1 175 ? -9.976 -6.288 -4.367 1.00 88.31 175 SER A N 1
ATOM 1340 C CA . SER A 1 175 ? -8.900 -7.241 -4.655 1.00 88.31 175 SER A CA 1
ATOM 1341 C C . SER A 1 175 ? -8.077 -7.618 -3.423 1.00 88.31 175 SER A C 1
ATOM 1343 O O . SER A 1 175 ? -7.480 -8.689 -3.395 1.00 88.31 175 SER A O 1
ATOM 1345 N N . LEU A 1 176 ? -8.024 -6.758 -2.400 1.00 89.00 176 LEU A N 1
ATOM 1346 C CA . LEU A 1 176 ? -7.174 -6.970 -1.231 1.00 89.00 176 LEU A CA 1
ATOM 1347 C C . LEU A 1 176 ? -7.929 -7.645 -0.073 1.00 89.00 176 LEU A C 1
ATOM 1349 O O . LEU A 1 176 ? -8.644 -6.993 0.688 1.00 89.00 176 LEU A O 1
ATOM 1353 N N . ASP A 1 177 ? -7.700 -8.949 0.109 1.00 88.88 177 ASP A N 1
ATOM 1354 C CA . ASP A 1 177 ? -8.179 -9.711 1.269 1.00 88.88 177 ASP A CA 1
ATOM 1355 C C . ASP A 1 177 ? -7.047 -9.969 2.278 1.00 88.88 177 ASP A C 1
ATOM 1357 O O . ASP A 1 177 ? -6.279 -10.931 2.176 1.00 88.88 177 ASP A O 1
ATOM 1361 N N . LEU A 1 178 ? -6.979 -9.117 3.304 1.00 88.81 178 LEU A N 1
ATOM 1362 C CA . LEU A 1 178 ? -5.979 -9.226 4.370 1.00 88.81 178 LEU A CA 1
ATOM 1363 C C . LEU A 1 178 ? -6.058 -10.557 5.132 1.00 88.81 178 LEU A C 1
ATOM 1365 O O . LEU A 1 178 ? -5.033 -11.045 5.603 1.00 88.81 178 LEU A O 1
ATOM 1369 N N . ARG A 1 179 ? -7.233 -11.202 5.221 1.00 89.31 179 ARG A N 1
ATOM 1370 C CA . ARG A 1 179 ? -7.354 -12.506 5.895 1.00 89.31 179 ARG A CA 1
ATOM 1371 C C . ARG A 1 179 ? -6.604 -13.593 5.140 1.00 89.31 179 ARG A C 1
ATOM 1373 O O . ARG A 1 179 ? -6.028 -14.482 5.765 1.00 89.31 179 ARG A O 1
ATOM 1380 N N . GLN A 1 180 ? -6.639 -13.559 3.810 1.00 85.38 180 GLN A N 1
ATOM 1381 C CA . GLN A 1 180 ? -5.914 -14.525 2.988 1.00 85.38 180 GLN A CA 1
ATOM 1382 C C . GLN A 1 180 ? -4.409 -14.297 3.086 1.00 85.38 180 GLN A C 1
ATOM 1384 O O . GLN A 1 180 ? -3.666 -15.249 3.318 1.00 85.38 180 GLN A O 1
ATOM 1389 N N . ILE A 1 181 ? -3.975 -13.039 3.017 1.00 83.38 181 ILE A N 1
ATOM 1390 C CA . ILE A 1 181 ? -2.555 -12.670 3.078 1.00 83.38 181 ILE A CA 1
ATOM 1391 C C . ILE A 1 181 ? -1.945 -13.075 4.427 1.00 83.38 181 ILE A C 1
ATOM 1393 O O . ILE A 1 181 ? -0.921 -13.759 4.454 1.00 83.38 181 ILE A O 1
ATOM 1397 N N . ALA A 1 182 ? -2.625 -12.774 5.537 1.00 81.44 182 ALA A N 1
ATOM 1398 C CA . ALA A 1 182 ? -2.188 -13.153 6.883 1.00 81.44 182 ALA A CA 1
ATOM 1399 C C . ALA A 1 182 ? -2.061 -14.679 7.072 1.00 81.44 182 ALA A C 1
ATOM 1401 O O . ALA A 1 182 ? -1.206 -15.162 7.813 1.00 81.44 182 ALA A O 1
ATOM 1402 N N . ARG A 1 183 ? -2.906 -15.481 6.404 1.00 78.69 183 ARG A N 1
ATOM 1403 C CA . ARG A 1 183 ? -2.858 -16.955 6.499 1.00 78.69 183 ARG A CA 1
ATOM 1404 C C . ARG A 1 183 ? -1.658 -17.555 5.780 1.00 78.69 183 ARG A C 1
ATOM 1406 O O . ARG A 1 183 ? -1.118 -18.552 6.260 1.00 78.69 183 ARG A O 1
ATOM 1413 N N . ILE A 1 184 ? -1.301 -16.982 4.635 1.00 70.06 184 ILE A N 1
ATOM 1414 C CA . ILE A 1 184 ? -0.185 -17.433 3.797 1.00 70.06 184 ILE A CA 1
ATOM 1415 C C . ILE A 1 184 ? 1.139 -16.988 4.431 1.00 70.06 184 ILE A C 1
ATOM 1417 O O . ILE A 1 184 ? 2.110 -17.741 4.463 1.00 70.06 184 ILE A O 1
ATOM 1421 N N . SER A 1 185 ? 1.144 -15.804 5.040 1.00 64.38 185 SER A N 1
ATOM 1422 C CA . SER A 1 185 ? 2.294 -15.235 5.726 1.00 64.38 185 SER A CA 1
ATOM 1423 C C . SER A 1 185 ? 2.450 -15.747 7.164 1.00 64.38 185 SER A C 1
ATOM 1425 O O . SER A 1 185 ? 2.298 -15.006 8.133 1.00 64.38 185 SER A O 1
ATOM 1427 N N . LYS A 1 186 ? 2.827 -17.017 7.330 1.00 55.47 186 LYS A N 1
ATOM 1428 C CA . LYS A 1 186 ? 3.389 -17.507 8.603 1.00 55.47 186 LYS A CA 1
ATOM 1429 C C . LYS A 1 186 ? 4.914 -17.537 8.540 1.00 55.47 186 LYS A C 1
ATOM 1431 O O . LYS A 1 186 ? 5.533 -18.583 8.723 1.00 55.47 186 LYS A O 1
ATOM 1436 N N . SER A 1 187 ? 5.518 -16.385 8.262 1.00 53.25 187 SER A N 1
ATOM 1437 C CA . SER A 1 187 ? 6.955 -16.191 8.454 1.00 53.25 187 SER A CA 1
ATOM 1438 C C . SER A 1 187 ? 7.237 -16.080 9.951 1.00 53.25 187 SER A C 1
ATOM 1440 O O . SER A 1 187 ? 6.544 -15.360 10.663 1.00 53.25 187 SER A O 1
ATOM 1442 N N . LYS A 1 188 ? 8.236 -16.813 10.453 1.00 47.34 188 LYS A N 1
ATOM 1443 C CA . LYS A 1 188 ? 8.642 -16.689 11.857 1.00 47.34 188 LYS A CA 1
ATOM 1444 C C . LYS A 1 188 ? 9.488 -15.440 12.100 1.00 47.34 188 LYS A C 1
ATOM 1446 O O . LYS A 1 188 ? 9.536 -15.025 13.251 1.00 47.34 188 LYS A O 1
ATOM 1451 N N . HIS A 1 189 ? 10.168 -14.885 11.095 1.00 43.97 189 HIS A N 1
ATOM 1452 C CA . HIS A 1 189 ? 11.130 -13.783 11.230 1.00 43.97 189 HIS A CA 1
ATOM 1453 C C . HIS A 1 189 ? 11.122 -12.928 9.942 1.00 43.97 189 HIS A C 1
ATOM 1455 O O . HIS A 1 189 ? 11.535 -13.417 8.893 1.00 43.97 189 HIS A O 1
ATOM 1461 N N . GLY A 1 190 ? 10.678 -11.669 10.022 1.00 53.88 190 GLY A N 1
ATOM 1462 C CA . GLY A 1 190 ? 10.726 -10.686 8.925 1.00 53.88 190 GLY A CA 1
ATOM 1463 C C . GLY A 1 190 ? 9.419 -9.911 8.742 1.00 53.88 190 GLY A C 1
ATOM 1464 O O . GLY A 1 190 ? 8.378 -10.345 9.233 1.00 53.88 190 GLY A O 1
ATOM 1465 N N . ASP A 1 191 ? 9.484 -8.784 8.025 1.00 64.19 191 ASP A N 1
ATOM 1466 C CA . ASP A 1 191 ? 8.293 -8.051 7.587 1.00 64.19 191 ASP A CA 1
ATOM 1467 C C . ASP A 1 191 ? 7.416 -8.975 6.738 1.00 64.19 191 ASP A C 1
ATOM 1469 O O . ASP A 1 191 ? 7.856 -9.555 5.743 1.00 64.19 191 ASP A O 1
ATOM 1473 N N . THR A 1 192 ? 6.172 -9.158 7.166 1.00 80.88 192 THR A N 1
ATOM 1474 C CA . THR A 1 192 ? 5.205 -9.953 6.417 1.00 80.88 192 THR A CA 1
ATOM 1475 C C . THR A 1 192 ? 4.780 -9.180 5.161 1.00 80.88 192 THR A C 1
ATOM 1477 O O . THR A 1 192 ? 4.734 -7.951 5.180 1.00 80.88 192 THR A O 1
ATOM 1480 N N . PRO A 1 193 ? 4.393 -9.839 4.052 1.00 82.44 193 PRO A N 1
ATOM 1481 C CA . PRO A 1 193 ? 3.771 -9.149 2.917 1.00 82.44 193 PRO A CA 1
ATOM 1482 C C . PRO A 1 193 ? 2.593 -8.269 3.358 1.00 82.44 193 PRO A C 1
ATOM 1484 O O . PRO A 1 193 ? 2.330 -7.228 2.764 1.00 82.44 193 PRO A O 1
ATOM 1487 N N . GLU A 1 194 ? 1.913 -8.646 4.442 1.00 87.88 194 GLU A N 1
ATOM 1488 C CA . GLU A 1 194 ? 0.879 -7.831 5.060 1.00 87.88 194 GLU A CA 1
ATOM 1489 C C . GLU A 1 194 ? 1.406 -6.516 5.661 1.00 87.88 194 GLU A C 1
ATOM 1491 O O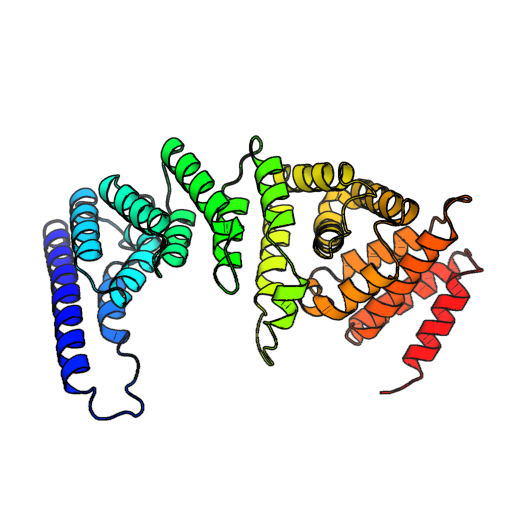 . GLU A 1 194 ? 0.817 -5.467 5.397 1.00 87.88 194 GLU A O 1
ATOM 1496 N N . THR A 1 195 ? 2.502 -6.539 6.436 1.00 89.19 195 THR A N 1
ATOM 1497 C CA . THR A 1 195 ? 3.088 -5.315 7.016 1.00 89.19 195 THR A CA 1
ATOM 1498 C C . THR A 1 195 ? 3.514 -4.355 5.910 1.00 89.19 195 THR A C 1
ATOM 1500 O O . THR A 1 195 ? 3.136 -3.184 5.942 1.00 89.19 195 THR A O 1
ATOM 1503 N N . VAL A 1 196 ? 4.175 -4.867 4.867 1.00 88.12 196 VAL A N 1
ATOM 1504 C CA . VAL A 1 196 ? 4.587 -4.079 3.694 1.00 88.12 196 VAL A CA 1
ATOM 1505 C C . VAL A 1 196 ? 3.384 -3.423 3.009 1.00 88.12 196 VAL A C 1
ATOM 1507 O O . VAL A 1 196 ? 3.419 -2.234 2.687 1.00 88.12 196 VAL A O 1
ATOM 1510 N N . LEU A 1 197 ? 2.293 -4.168 2.813 1.00 90.50 197 LEU A N 1
ATOM 1511 C CA . LEU A 1 197 ? 1.074 -3.651 2.190 1.00 90.50 197 LEU A CA 1
ATOM 1512 C C . LEU A 1 197 ? 0.399 -2.562 3.026 1.00 90.50 197 LEU A C 1
ATOM 1514 O O . LEU A 1 197 ? -0.004 -1.529 2.486 1.00 90.50 197 LEU A O 1
ATOM 1518 N N . VAL A 1 198 ? 0.274 -2.775 4.336 1.00 93.00 198 VAL A N 1
ATOM 1519 C CA . VAL A 1 198 ? -0.342 -1.802 5.247 1.00 93.00 198 VAL A CA 1
ATOM 1520 C C . VAL A 1 198 ? 0.511 -0.537 5.353 1.00 93.00 198 VAL A C 1
ATOM 1522 O O . VAL A 1 198 ? -0.037 0.568 5.333 1.00 93.00 198 VAL A O 1
ATOM 1525 N N . ASP A 1 199 ? 1.836 -0.662 5.393 1.00 92.06 199 ASP A N 1
ATOM 1526 C CA . ASP A 1 199 ? 2.761 0.473 5.439 1.00 92.06 199 ASP A CA 1
ATOM 1527 C C . ASP A 1 199 ? 2.773 1.265 4.128 1.00 92.06 199 ASP A C 1
ATOM 1529 O O . ASP A 1 199 ? 2.786 2.503 4.138 1.00 92.06 199 ASP A O 1
ATOM 1533 N N . MET A 1 200 ? 2.688 0.574 2.992 1.00 92.19 200 MET A N 1
ATOM 1534 C CA . MET A 1 200 ? 2.530 1.194 1.679 1.00 92.19 200 MET A CA 1
ATOM 1535 C C . MET A 1 200 ? 1.199 1.950 1.577 1.00 92.19 200 MET A C 1
ATOM 1537 O O . MET A 1 200 ? 1.193 3.122 1.183 1.00 92.19 200 MET A O 1
ATOM 1541 N N . LEU A 1 201 ? 0.086 1.344 2.012 1.00 95.12 201 LEU A N 1
ATOM 1542 C CA . LEU A 1 201 ? -1.216 2.013 2.088 1.00 95.12 201 LEU A CA 1
ATOM 1543 C C . LEU A 1 201 ? -1.151 3.244 2.994 1.00 95.12 201 LEU A C 1
ATOM 1545 O O . LEU A 1 201 ? -1.599 4.320 2.595 1.00 95.12 201 LEU A O 1
ATOM 1549 N N . ARG A 1 202 ? -0.550 3.121 4.185 1.00 94.50 202 ARG A N 1
ATOM 1550 C CA . ARG A 1 202 ? -0.365 4.235 5.126 1.00 94.50 202 ARG A CA 1
ATOM 1551 C C . ARG A 1 202 ? 0.390 5.377 4.456 1.00 94.50 202 ARG A C 1
ATOM 1553 O O . ARG A 1 202 ? -0.081 6.513 4.474 1.00 94.50 202 ARG A O 1
ATOM 1560 N N . SER A 1 203 ? 1.516 5.069 3.820 1.00 93.38 203 SER A N 1
ATOM 1561 C CA . SER A 1 203 ? 2.373 6.047 3.147 1.00 93.38 203 SER A CA 1
ATOM 1562 C C . SER A 1 203 ? 1.643 6.748 1.999 1.00 93.38 203 SER A C 1
ATOM 1564 O O . SER A 1 203 ? 1.702 7.972 1.880 1.00 93.38 203 SER A O 1
ATOM 1566 N N . CYS A 1 204 ? 0.885 6.010 1.183 1.00 93.38 204 CYS A N 1
ATOM 1567 C CA . CYS A 1 204 ? 0.102 6.587 0.089 1.00 93.38 204 CYS A CA 1
ATOM 1568 C C . CYS A 1 204 ? -1.029 7.479 0.609 1.00 93.38 204 CYS A C 1
ATOM 1570 O O . CYS A 1 204 ? -1.183 8.607 0.142 1.00 93.38 204 CYS A O 1
ATOM 1572 N N . LEU A 1 205 ? -1.769 7.033 1.625 1.00 94.69 205 LEU A N 1
ATOM 1573 C CA . LEU A 1 205 ? -2.833 7.823 2.244 1.00 94.69 205 LEU A CA 1
ATOM 1574 C C . LEU A 1 205 ? -2.293 9.079 2.933 1.00 94.69 205 LEU A C 1
ATOM 1576 O O . LEU A 1 205 ? -2.949 10.121 2.913 1.00 94.69 205 LEU A O 1
ATOM 1580 N N . GLN A 1 206 ? -1.094 9.021 3.517 1.00 92.31 206 GLN A N 1
ATOM 1581 C CA . GLN A 1 206 ? -0.418 10.170 4.122 1.00 92.31 206 GLN A CA 1
ATOM 1582 C C . GLN A 1 206 ? 0.148 11.145 3.085 1.00 92.31 206 GLN A C 1
ATOM 1584 O O . GLN A 1 206 ? 0.098 12.358 3.295 1.00 92.31 206 GLN A O 1
ATOM 1589 N N . ARG A 1 207 ? 0.601 10.653 1.936 1.00 93.19 207 ARG A N 1
ATOM 1590 C CA . ARG A 1 207 ? 1.162 11.482 0.866 1.00 93.19 207 ARG A CA 1
ATOM 1591 C C . ARG A 1 207 ? 0.090 12.129 -0.013 1.00 93.19 207 ARG A C 1
ATOM 1593 O O . ARG A 1 207 ? 0.160 13.324 -0.276 1.00 93.19 207 ARG A O 1
ATOM 1600 N N . TYR A 1 208 ? -0.946 11.386 -0.394 1.00 93.94 208 TYR A N 1
ATOM 1601 C CA . TYR A 1 208 ? -1.931 11.808 -1.393 1.00 93.94 208 TYR A CA 1
ATOM 1602 C C . TYR A 1 208 ? -3.306 12.072 -0.761 1.00 93.94 208 TYR A C 1
ATOM 1604 O O . TYR A 1 208 ? -4.029 11.153 -0.378 1.00 93.94 208 TYR A O 1
ATOM 1612 N N . SER A 1 209 ? -3.689 13.347 -0.622 1.00 94.12 209 SER A N 1
ATOM 1613 C CA . SER A 1 209 ? -4.980 13.739 -0.023 1.00 94.12 209 SER A CA 1
ATOM 1614 C C . SER A 1 209 ? -6.189 13.273 -0.836 1.00 94.12 209 SER A C 1
ATOM 1616 O O . SER A 1 209 ? -7.165 12.823 -0.244 1.00 94.12 209 SER A O 1
ATOM 1618 N N . TYR A 1 210 ? -6.105 13.310 -2.168 1.00 95.69 210 TYR A N 1
ATOM 1619 C CA . TYR A 1 210 ? -7.185 12.863 -3.051 1.00 95.69 210 TYR A CA 1
ATOM 1620 C C . TYR A 1 210 ? -7.505 11.368 -2.866 1.00 95.69 210 TYR A C 1
ATOM 1622 O O . TYR A 1 210 ? -8.676 10.999 -2.866 1.00 95.69 210 TYR A O 1
ATOM 1630 N N . LEU A 1 211 ? -6.498 10.517 -2.610 1.00 96.62 211 LEU A N 1
ATOM 1631 C CA . LEU A 1 211 ? -6.722 9.107 -2.261 1.00 96.62 211 LEU A CA 1
ATOM 1632 C C . LEU A 1 211 ? -7.409 8.967 -0.906 1.00 96.62 211 LEU A C 1
ATOM 1634 O O . LEU A 1 211 ? -8.339 8.178 -0.769 1.00 96.62 211 LEU A O 1
ATOM 1638 N N . ALA A 1 212 ? -6.975 9.733 0.097 1.00 96.31 212 ALA A N 1
ATOM 1639 C CA . ALA A 1 212 ? -7.594 9.709 1.419 1.00 96.31 212 ALA A CA 1
ATOM 1640 C C . ALA A 1 212 ? -9.075 10.124 1.366 1.00 96.31 212 ALA A C 1
ATOM 1642 O O . ALA A 1 212 ? -9.923 9.466 1.971 1.00 96.31 212 ALA A O 1
ATOM 1643 N N . ASP A 1 213 ? -9.401 11.177 0.613 1.00 96.12 213 ASP A N 1
ATOM 1644 C CA . ASP A 1 213 ? -10.784 11.609 0.414 1.00 96.12 213 ASP A CA 1
ATOM 1645 C C . ASP A 1 213 ? -11.596 10.579 -0.390 1.00 96.12 213 ASP A C 1
ATOM 1647 O O . ASP A 1 213 ? -12.731 10.286 -0.009 1.00 96.12 213 ASP A O 1
ATOM 1651 N N . ALA A 1 214 ? -11.019 9.965 -1.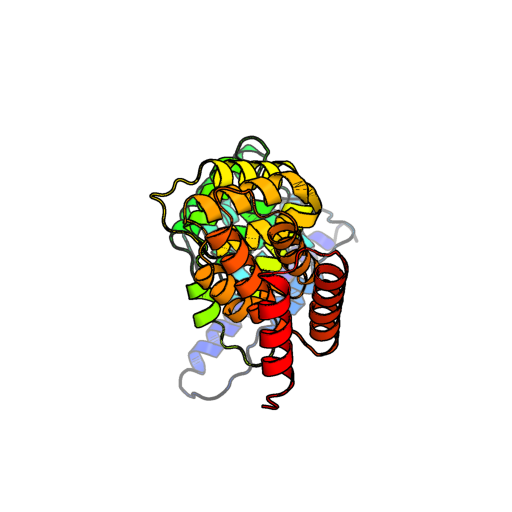430 1.00 96.94 214 ALA A N 1
ATOM 1652 C CA . ALA A 1 214 ? -11.663 8.891 -2.187 1.00 96.94 214 ALA A CA 1
ATOM 1653 C C . ALA A 1 214 ? -11.985 7.670 -1.305 1.00 96.94 214 ALA A C 1
ATOM 1655 O O . ALA A 1 214 ? -13.116 7.182 -1.324 1.00 96.94 214 ALA A O 1
ATOM 1656 N N . TRP A 1 215 ? -11.047 7.227 -0.459 1.00 96.38 215 TRP A N 1
ATOM 1657 C CA . TRP A 1 215 ? -11.286 6.168 0.530 1.00 96.38 215 TRP A CA 1
ATOM 1658 C C . TRP A 1 215 ? -12.423 6.510 1.489 1.00 96.38 215 TRP A C 1
ATOM 1660 O O . TRP A 1 215 ? -13.304 5.679 1.710 1.00 96.38 215 TRP A O 1
ATOM 1670 N N . LEU A 1 216 ? -12.466 7.735 2.018 1.00 95.62 216 LEU A N 1
ATOM 1671 C CA . LEU A 1 216 ? -13.577 8.164 2.870 1.00 95.62 216 LEU A CA 1
ATOM 1672 C C . LEU A 1 216 ? -14.914 8.118 2.128 1.00 95.62 216 LEU A C 1
ATOM 1674 O O . LEU A 1 216 ? -15.895 7.648 2.698 1.00 95.62 216 LEU A O 1
ATOM 1678 N N . GLN A 1 217 ? -14.971 8.577 0.875 1.00 94.75 217 GLN A N 1
ATOM 1679 C CA . GLN A 1 217 ? -16.201 8.539 0.079 1.00 94.75 217 GLN A CA 1
ATOM 1680 C C . GLN A 1 217 ? -16.671 7.106 -0.177 1.00 94.75 217 GLN A C 1
ATOM 1682 O O . GLN A 1 217 ? -17.837 6.799 0.067 1.00 94.75 217 GLN A O 1
ATOM 1687 N N . VAL A 1 218 ? -15.766 6.214 -0.585 1.00 94.56 218 VAL A N 1
ATOM 1688 C CA . VAL A 1 218 ? -16.081 4.795 -0.810 1.00 94.56 218 VAL A CA 1
ATOM 1689 C C . VAL A 1 218 ? -16.599 4.144 0.474 1.00 94.56 218 VAL A C 1
ATOM 1691 O O . VAL A 1 218 ? -17.635 3.480 0.456 1.00 94.56 218 VAL A O 1
ATOM 1694 N N . LEU A 1 219 ? -15.952 4.398 1.615 1.00 93.31 219 LEU A N 1
ATOM 1695 C CA . LEU A 1 219 ? -16.396 3.876 2.908 1.00 93.31 219 LEU A CA 1
ATOM 1696 C C . LEU A 1 219 ? -17.723 4.491 3.380 1.00 93.31 219 LEU A C 1
ATOM 1698 O O . LEU A 1 219 ? -18.497 3.815 4.052 1.00 93.31 219 LEU A O 1
ATOM 1702 N N . LEU A 1 220 ? -18.018 5.752 3.050 1.00 91.44 220 LEU A N 1
ATOM 1703 C CA . LEU A 1 220 ? -19.301 6.395 3.370 1.00 91.44 220 LEU A CA 1
ATOM 1704 C C . LEU A 1 220 ? -20.465 5.848 2.537 1.00 91.44 220 LEU A C 1
ATOM 1706 O O . LEU A 1 220 ? -21.607 5.862 3.016 1.00 91.44 220 LEU A O 1
ATOM 1710 N N . GLN A 1 221 ? -20.182 5.430 1.304 1.00 89.88 221 GLN A N 1
ATOM 1711 C CA . GLN A 1 221 ? -21.148 4.854 0.370 1.00 89.88 221 GLN A CA 1
ATOM 1712 C C . GLN A 1 221 ? -21.397 3.365 0.628 1.00 89.88 221 GLN A C 1
ATOM 1714 O O . GLN A 1 221 ? -22.481 2.885 0.303 1.00 89.88 221 GLN A O 1
ATOM 1719 N N . ALA A 1 222 ? -20.441 2.661 1.248 1.00 86.06 222 ALA A N 1
ATOM 1720 C CA . ALA A 1 222 ? -20.590 1.259 1.619 1.00 86.06 222 ALA A CA 1
ATOM 1721 C C . ALA A 1 222 ? -21.871 1.043 2.440 1.00 86.06 222 ALA A C 1
ATOM 1723 O O . ALA A 1 222 ? -22.097 1.679 3.477 1.00 86.06 222 ALA A O 1
ATOM 1724 N N . THR A 1 223 ? -22.731 0.153 1.953 1.00 77.25 223 THR A N 1
ATOM 1725 C CA . THR A 1 223 ? -24.054 -0.078 2.547 1.00 77.25 223 THR A CA 1
ATOM 1726 C C . THR A 1 223 ? -24.038 -1.205 3.583 1.00 77.25 223 THR A C 1
ATOM 1728 O O . THR A 1 223 ? -23.074 -1.961 3.710 1.00 77.25 223 THR A O 1
ATOM 1731 N N . GLU A 1 224 ? -25.137 -1.348 4.326 1.00 69.88 224 GLU A N 1
ATOM 1732 C CA . GLU A 1 224 ? -25.364 -2.460 5.267 1.00 69.88 224 GLU A CA 1
ATOM 1733 C C . GLU A 1 224 ? -25.408 -3.837 4.590 1.00 69.88 224 GLU A C 1
ATOM 1735 O O . GLU A 1 224 ? -25.210 -4.849 5.251 1.00 69.88 224 GLU A O 1
ATOM 1740 N N . ARG A 1 225 ? -25.684 -3.881 3.279 1.00 67.38 225 ARG A N 1
ATOM 1741 C CA . ARG A 1 225 ? -25.808 -5.128 2.508 1.00 67.38 225 ARG A CA 1
ATOM 1742 C C . ARG A 1 225 ? -24.469 -5.680 2.034 1.00 67.38 225 ARG A C 1
ATOM 1744 O O . ARG A 1 225 ? -24.392 -6.847 1.674 1.00 67.38 225 ARG A O 1
ATOM 1751 N N . GLU A 1 226 ? -23.444 -4.839 1.983 1.00 78.44 226 GLU A N 1
ATOM 1752 C CA . GLU A 1 226 ? -22.093 -5.280 1.653 1.00 78.44 226 GLU A CA 1
ATOM 1753 C C . GLU A 1 226 ? -21.484 -6.002 2.856 1.00 78.44 226 GLU A C 1
ATOM 1755 O O . GLU A 1 226 ? -21.631 -5.551 3.992 1.00 78.44 226 GLU A O 1
ATOM 1760 N N . GLU A 1 227 ? -20.720 -7.065 2.630 1.00 77.56 227 GLU A N 1
ATOM 1761 C CA . GLU A 1 227 ? -19.965 -7.684 3.718 1.00 77.56 227 GLU A CA 1
ATOM 1762 C C . GLU A 1 227 ? -18.907 -6.709 4.265 1.00 77.56 227 GLU A C 1
ATOM 1764 O O . GLU A 1 227 ? -18.290 -5.949 3.503 1.00 77.56 227 GLU A O 1
ATOM 1769 N N . PRO A 1 228 ? -18.714 -6.655 5.592 1.00 79.88 228 PRO A N 1
ATOM 1770 C CA . PRO A 1 228 ? -17.704 -5.802 6.186 1.00 79.88 228 PRO A CA 1
ATOM 1771 C C . PRO A 1 228 ? -16.309 -6.405 6.007 1.00 79.88 228 PRO A C 1
ATOM 1773 O O . PRO A 1 228 ? -16.056 -7.550 6.378 1.00 79.88 228 PRO A O 1
ATOM 1776 N N . MET A 1 229 ? -15.391 -5.613 5.455 1.00 88.25 229 MET A N 1
ATOM 1777 C CA . MET A 1 229 ? -14.013 -6.034 5.212 1.00 88.25 229 MET A CA 1
ATOM 1778 C C . MET A 1 229 ? -13.105 -5.574 6.355 1.00 88.25 229 MET A C 1
ATOM 1780 O O . MET A 1 229 ? -13.228 -4.445 6.828 1.00 88.25 229 MET A O 1
ATOM 1784 N N . ILE A 1 230 ? -12.143 -6.413 6.757 1.00 94.31 230 ILE A N 1
ATOM 1785 C CA . ILE A 1 230 ? -11.080 -6.021 7.704 1.00 94.31 230 ILE A CA 1
ATOM 1786 C C . ILE A 1 230 ? -10.331 -4.786 7.184 1.00 94.31 230 ILE A C 1
ATOM 1788 O O . ILE A 1 230 ? -10.032 -3.869 7.948 1.00 94.31 230 ILE A O 1
ATOM 1792 N N . LEU A 1 231 ? -10.114 -4.725 5.868 1.00 94.81 231 LEU A N 1
ATOM 1793 C CA . LEU A 1 231 ? -9.487 -3.593 5.196 1.00 94.81 231 LEU A CA 1
ATOM 1794 C C . LEU A 1 231 ? -10.211 -2.263 5.459 1.00 94.81 231 LEU A C 1
ATOM 1796 O O . LEU A 1 231 ? -9.547 -1.246 5.638 1.00 94.81 231 LEU A O 1
ATOM 1800 N N . ASP A 1 232 ? -11.547 -2.257 5.554 1.00 95.12 232 ASP A N 1
ATOM 1801 C CA . ASP A 1 232 ? -12.312 -1.037 5.846 1.00 95.12 232 ASP A CA 1
ATOM 1802 C C . ASP A 1 232 ? -11.932 -0.470 7.228 1.00 95.12 232 ASP A C 1
ATOM 1804 O O . ASP A 1 232 ? -11.764 0.741 7.385 1.00 95.12 232 ASP A O 1
ATOM 1808 N N . ILE A 1 233 ? -11.760 -1.343 8.229 1.00 96.12 233 ILE A N 1
ATOM 1809 C CA . ILE A 1 233 ? -11.333 -0.962 9.584 1.00 96.12 233 ILE A CA 1
ATOM 1810 C C . ILE A 1 233 ? -9.866 -0.517 9.586 1.00 96.12 233 ILE A C 1
ATOM 1812 O O . ILE A 1 233 ? -9.548 0.515 10.178 1.00 96.12 233 ILE A O 1
ATOM 1816 N N . VAL A 1 234 ? -8.988 -1.250 8.894 1.00 96.81 234 VAL A N 1
ATOM 1817 C CA . VAL A 1 234 ? -7.569 -0.889 8.742 1.00 96.81 234 VAL A CA 1
ATOM 1818 C C . VAL A 1 234 ? -7.440 0.516 8.164 1.00 96.81 234 VAL A C 1
ATOM 1820 O O . VAL A 1 234 ? -6.802 1.372 8.771 1.00 96.81 234 VAL A O 1
ATOM 1823 N N . VAL A 1 235 ? -8.117 0.801 7.051 1.00 96.50 235 VAL A N 1
ATOM 1824 C CA . VAL A 1 235 ? -8.099 2.126 6.420 1.00 96.50 235 VAL A CA 1
ATOM 1825 C C . VAL A 1 235 ? -8.654 3.200 7.358 1.00 96.50 235 VAL A C 1
ATOM 1827 O O . VAL A 1 235 ? -8.103 4.299 7.406 1.00 96.50 235 VAL A O 1
ATOM 1830 N N . CYS A 1 236 ? -9.676 2.901 8.169 1.00 96.19 236 CYS A N 1
ATOM 1831 C CA . CYS A 1 236 ? -10.138 3.839 9.196 1.00 96.19 236 CYS A CA 1
ATOM 1832 C C . CYS A 1 236 ? -9.024 4.204 10.190 1.00 96.19 236 CYS A C 1
ATOM 1834 O O . CYS A 1 236 ? -8.901 5.377 10.537 1.00 96.19 236 CYS A O 1
ATOM 1836 N N . TYR A 1 237 ? -8.195 3.249 10.623 1.00 96.56 237 TYR A N 1
ATOM 1837 C CA . TYR A 1 237 ? -7.036 3.546 11.470 1.00 96.56 237 TYR A CA 1
ATOM 1838 C C . TYR A 1 237 ? -5.987 4.378 10.737 1.00 96.56 237 TYR A C 1
ATOM 1840 O O . TYR A 1 237 ? -5.554 5.401 11.259 1.00 96.56 237 TYR A O 1
ATOM 1848 N N . LEU A 1 238 ? -5.638 4.008 9.503 1.00 96.44 238 LEU A N 1
ATOM 1849 C CA . LEU A 1 238 ? -4.628 4.724 8.715 1.00 96.44 238 LEU A CA 1
ATOM 1850 C C . LEU A 1 238 ? -5.033 6.175 8.396 1.00 96.44 238 LEU A C 1
ATOM 1852 O O . LEU A 1 238 ? -4.175 7.043 8.234 1.00 96.44 238 LEU A O 1
ATOM 1856 N N . LEU A 1 239 ? -6.336 6.456 8.317 1.00 96.56 239 LEU A N 1
ATOM 1857 C CA . LEU A 1 239 ? -6.877 7.789 8.047 1.00 96.56 239 LEU A CA 1
ATOM 1858 C C . LEU A 1 239 ? -7.052 8.662 9.298 1.00 96.56 239 LEU A C 1
ATOM 1860 O O . LEU A 1 239 ? -7.301 9.864 9.149 1.00 96.56 239 LEU A O 1
ATOM 1864 N N . GLN A 1 240 ? -6.924 8.115 10.514 1.00 93.81 240 GLN A N 1
ATOM 1865 C CA . GLN A 1 240 ? -7.097 8.876 11.761 1.00 93.81 240 GLN A CA 1
ATOM 1866 C C . GLN A 1 240 ? -6.242 10.154 11.817 1.00 93.81 240 GLN A C 1
ATOM 1868 O O . GLN A 1 240 ? -6.825 11.222 12.047 1.00 93.81 240 GLN A O 1
ATOM 1873 N N . PRO A 1 241 ? -4.924 10.120 11.518 1.00 92.62 241 PRO A N 1
ATOM 1874 C CA . PRO A 1 241 ? -4.075 11.312 11.591 1.00 92.62 241 PRO A CA 1
ATOM 1875 C C . PRO A 1 241 ? -4.540 12.464 10.690 1.00 92.62 241 PRO A C 1
ATOM 1877 O O . PRO A 1 241 ? -4.371 13.632 11.032 1.00 92.62 241 PRO A O 1
ATOM 1880 N N . LYS A 1 242 ? -5.153 12.149 9.542 1.00 91.06 242 LYS A N 1
ATOM 1881 C CA . LYS A 1 242 ? -5.588 13.138 8.544 1.00 91.06 242 LYS A CA 1
ATOM 1882 C C . LYS A 1 242 ? -7.037 13.582 8.697 1.00 91.06 242 LYS A C 1
ATOM 1884 O O . LYS A 1 242 ? -7.361 14.738 8.440 1.00 91.06 242 LYS A O 1
ATOM 1889 N N . ALA A 1 243 ? -7.928 12.664 9.063 1.00 93.50 243 ALA A N 1
ATOM 1890 C CA . ALA A 1 243 ? -9.370 12.848 8.931 1.00 93.50 243 ALA A CA 1
ATOM 1891 C C . ALA A 1 243 ? -10.152 12.462 10.195 1.00 93.50 243 ALA A C 1
ATOM 1893 O O . ALA A 1 243 ? -11.336 12.131 10.106 1.00 93.50 243 ALA A O 1
ATOM 1894 N N . ARG A 1 244 ? -9.527 12.565 11.375 1.00 92.44 244 ARG A N 1
ATOM 1895 C CA . ARG A 1 244 ? -10.060 12.159 12.688 1.00 92.44 244 ARG A CA 1
ATOM 1896 C C . ARG A 1 244 ? -11.570 12.330 12.879 1.00 92.44 244 ARG A C 1
ATOM 1898 O O . ARG A 1 244 ? -12.260 11.367 13.191 1.00 92.44 244 ARG A O 1
ATOM 1905 N N . LYS A 1 245 ? -12.112 13.542 12.687 1.00 92.38 245 LYS A N 1
ATOM 1906 C CA . LYS A 1 245 ? -13.552 13.815 12.898 1.00 92.38 245 LYS A CA 1
ATOM 1907 C C . LYS A 1 245 ? -14.451 13.079 11.897 1.00 92.38 245 LYS A C 1
ATOM 1909 O O . LYS A 1 245 ? -15.512 12.592 12.278 1.00 92.38 245 LYS A O 1
ATOM 1914 N N . LYS A 1 246 ? -14.039 13.012 10.624 1.00 94.44 246 LYS A N 1
ATOM 1915 C CA . LYS A 1 246 ? -14.780 12.303 9.568 1.00 94.44 246 LYS A CA 1
ATOM 1916 C C . LYS A 1 246 ? -14.754 10.797 9.836 1.00 94.44 246 LYS A C 1
ATOM 1918 O O . LYS A 1 246 ? -15.802 10.161 9.797 1.00 94.44 246 LYS A O 1
ATOM 1923 N N . VAL A 1 247 ? -13.578 10.265 10.171 1.00 95.56 247 VAL A N 1
ATOM 1924 C CA . VAL A 1 247 ? -13.377 8.854 10.523 1.00 95.56 247 VAL A CA 1
ATOM 1925 C C . VAL A 1 247 ? -14.198 8.481 11.757 1.00 95.56 247 VAL A C 1
ATOM 1927 O O . VAL A 1 247 ? -14.912 7.490 11.722 1.00 95.56 247 VAL A O 1
ATOM 1930 N N . GLU A 1 248 ? -14.188 9.293 12.819 1.00 92.94 248 GLU A N 1
ATOM 1931 C CA . GLU A 1 248 ? -15.021 9.053 14.005 1.00 92.94 248 GLU A CA 1
ATOM 1932 C C . GLU A 1 248 ? -16.508 8.926 13.638 1.00 92.94 248 GLU A C 1
ATOM 1934 O O . GLU A 1 248 ? -17.172 7.968 14.041 1.00 92.94 248 GLU A O 1
ATOM 1939 N N . ALA A 1 249 ? -17.043 9.888 12.879 1.00 92.50 249 ALA A N 1
ATOM 1940 C CA . ALA A 1 249 ? -18.447 9.883 12.479 1.00 92.50 249 ALA A CA 1
ATOM 1941 C C . ALA A 1 249 ? -18.791 8.660 11.612 1.00 92.50 249 ALA A C 1
ATOM 1943 O O . ALA A 1 249 ? -19.830 8.028 11.815 1.00 92.50 249 ALA A O 1
ATOM 1944 N N . LEU A 1 250 ? -17.898 8.305 10.685 1.00 93.69 250 LEU A N 1
ATOM 1945 C CA . LEU A 1 250 ? -18.019 7.145 9.807 1.00 93.69 250 LEU A CA 1
ATOM 1946 C C . LEU A 1 250 ? -18.032 5.837 10.604 1.00 93.69 250 LEU A C 1
ATOM 1948 O O . LEU A 1 250 ? -18.951 5.034 10.450 1.00 93.69 250 LEU A O 1
ATOM 1952 N N . THR A 1 251 ? -17.068 5.651 11.505 1.00 93.88 251 THR A N 1
ATOM 1953 C CA . THR A 1 251 ? -16.965 4.456 12.349 1.00 93.88 251 THR A CA 1
ATOM 1954 C C . THR A 1 251 ? -18.205 4.301 13.226 1.00 93.88 251 THR A C 1
ATOM 1956 O O . THR A 1 251 ? -18.783 3.218 13.287 1.00 93.88 251 THR A O 1
ATOM 1959 N N . ARG A 1 252 ? -18.691 5.384 13.851 1.00 92.00 252 ARG A N 1
ATOM 1960 C CA . ARG A 1 252 ? -19.936 5.344 14.641 1.00 92.00 252 ARG A CA 1
ATOM 1961 C C . ARG A 1 252 ? -21.144 4.946 13.800 1.00 92.00 252 ARG A C 1
ATOM 1963 O O . ARG A 1 252 ? -21.959 4.152 14.264 1.00 92.00 252 ARG A O 1
ATOM 1970 N N . ARG A 1 253 ? -21.260 5.482 12.580 1.00 91.56 253 ARG A N 1
ATOM 1971 C CA . ARG A 1 253 ? -22.345 5.141 11.649 1.00 91.56 253 ARG A CA 1
ATOM 1972 C C . ARG A 1 253 ? -22.331 3.649 11.316 1.00 91.56 253 ARG A C 1
ATOM 1974 O O . ARG A 1 253 ? -23.370 3.008 11.438 1.00 91.56 253 ARG A O 1
ATOM 1981 N N . HIS A 1 254 ? -21.167 3.100 10.967 1.00 92.31 254 HIS A N 1
ATOM 1982 C CA . HIS A 1 254 ? -21.026 1.680 10.619 1.00 92.31 254 HIS A CA 1
ATOM 1983 C C . HIS A 1 254 ? -21.197 0.734 11.805 1.00 92.31 254 HIS A C 1
ATOM 1985 O O . HIS A 1 254 ? -21.690 -0.378 11.632 1.00 92.31 254 HIS A O 1
ATOM 1991 N N . ILE A 1 255 ? -20.853 1.160 13.022 1.00 92.19 255 ILE A N 1
ATOM 1992 C CA . ILE A 1 255 ? -21.174 0.387 14.230 1.00 92.19 255 ILE A CA 1
ATOM 1993 C C . ILE A 1 255 ? -22.686 0.399 14.494 1.00 92.19 255 ILE A C 1
ATOM 1995 O O . ILE A 1 255 ? -23.278 -0.645 14.772 1.00 92.19 255 ILE A O 1
ATOM 1999 N N . GLY A 1 256 ? -23.333 1.565 14.382 1.00 89.38 256 GLY A N 1
ATOM 2000 C CA . GLY A 1 256 ? -24.778 1.698 14.600 1.00 89.38 256 GLY A CA 1
ATOM 2001 C C . GLY A 1 256 ? -25.594 0.825 13.643 1.00 89.38 256 GLY A C 1
ATOM 2002 O O . GLY A 1 256 ? -26.490 0.087 14.074 1.00 89.38 256 GLY A O 1
ATOM 2003 N N . SER A 1 257 ? -25.200 0.821 12.368 1.00 88.88 257 SER A N 1
ATOM 2004 C CA . SER A 1 257 ? -25.791 -0.017 11.322 1.00 88.88 257 SER A CA 1
ATOM 2005 C C . SER A 1 257 ? -25.468 -1.511 11.459 1.00 88.88 257 SER A C 1
ATOM 2007 O O . SER A 1 257 ? -26.129 -2.350 10.859 1.00 88.88 257 SER A O 1
ATOM 2009 N N . GLY A 1 258 ? -24.488 -1.875 12.293 1.00 88.31 258 GLY A N 1
ATOM 2010 C CA . GLY A 1 258 ? -24.062 -3.259 12.515 1.00 88.31 258 GLY A CA 1
ATOM 2011 C C . GLY A 1 258 ? -23.049 -3.788 11.498 1.00 88.31 258 GLY A C 1
ATOM 2012 O O . GLY A 1 258 ? -22.615 -4.927 11.643 1.00 88.31 258 GLY A O 1
ATOM 2013 N N . ARG A 1 259 ? -22.624 -2.971 10.523 1.00 90.62 259 ARG A N 1
ATOM 2014 C CA . ARG A 1 259 ? -21.554 -3.318 9.576 1.00 90.62 259 ARG A CA 1
ATOM 2015 C C . ARG A 1 259 ? -20.228 -3.542 10.310 1.00 90.62 259 ARG A C 1
ATOM 2017 O O . ARG A 1 259 ? -19.536 -4.520 10.059 1.00 90.62 259 ARG A O 1
ATOM 2024 N N . PHE A 1 260 ? -19.875 -2.658 11.241 1.00 93.62 260 PHE A N 1
ATOM 2025 C CA . PHE A 1 260 ? -18.700 -2.827 12.098 1.00 93.62 260 PHE A CA 1
ATOM 2026 C C . PHE A 1 260 ? -19.112 -3.423 13.443 1.00 93.62 260 PHE A C 1
ATOM 2028 O O . PHE A 1 260 ? -19.646 -2.731 14.310 1.00 93.62 260 PHE A O 1
ATOM 2035 N N . SER A 1 261 ? -18.865 -4.719 13.618 1.00 92.75 261 SER A N 1
ATOM 2036 C CA . SER A 1 261 ? -19.159 -5.437 14.858 1.00 92.75 261 SER A CA 1
ATOM 2037 C C . SER A 1 261 ? -17.959 -5.464 15.812 1.00 92.75 261 SER A C 1
ATOM 2039 O O . SER A 1 261 ? -16.801 -5.363 15.404 1.00 92.75 261 SER A O 1
ATOM 2041 N N . ALA A 1 262 ? -18.228 -5.665 17.104 1.00 92.44 262 ALA A N 1
ATOM 2042 C CA . ALA A 1 262 ? -17.192 -5.829 18.127 1.00 92.44 262 ALA A CA 1
ATOM 2043 C C . ALA A 1 262 ? -16.249 -7.018 17.841 1.00 92.44 262 ALA A C 1
ATOM 2045 O O . ALA A 1 262 ? -15.045 -6.947 18.103 1.00 92.44 262 ALA A O 1
ATOM 2046 N N . SER A 1 263 ? -16.774 -8.097 17.248 1.00 94.00 263 SER A N 1
ATOM 2047 C CA . SER A 1 263 ? -15.966 -9.248 16.837 1.00 94.00 263 SER A CA 1
ATOM 2048 C C . SER A 1 263 ? -15.014 -8.899 15.696 1.00 94.00 263 SER A C 1
ATOM 2050 O O . SER A 1 263 ? -13.881 -9.362 15.709 1.00 94.00 263 SER A O 1
ATOM 2052 N N . LEU A 1 264 ? -15.439 -8.054 14.751 1.00 94.94 264 LEU A N 1
ATOM 2053 C CA . LEU A 1 264 ? -14.608 -7.650 13.618 1.00 94.94 264 LEU A CA 1
ATOM 2054 C C . LEU A 1 264 ? -13.446 -6.750 14.060 1.00 94.94 264 LEU A C 1
ATOM 2056 O O . LEU A 1 264 ? -12.329 -6.913 13.580 1.00 94.94 264 LEU A O 1
ATOM 2060 N N . PHE A 1 265 ? -13.676 -5.853 15.025 1.00 96.06 265 PHE A N 1
ATOM 2061 C CA . PHE A 1 265 ? -12.593 -5.090 15.656 1.00 96.06 265 PHE A CA 1
ATOM 2062 C C . PHE A 1 265 ? -11.614 -5.988 16.408 1.00 96.06 265 PHE A C 1
ATOM 2064 O O . PHE A 1 265 ? -10.404 -5.817 16.261 1.00 96.06 265 PHE A O 1
ATOM 2071 N N . THR A 1 266 ? -12.133 -6.948 17.184 1.00 95.12 266 THR A N 1
ATOM 2072 C CA . THR A 1 266 ? -11.294 -7.943 17.867 1.00 95.12 266 THR A CA 1
ATOM 2073 C C . THR A 1 266 ? -10.422 -8.670 16.857 1.00 95.12 266 THR A C 1
ATOM 2075 O O . THR A 1 266 ? -9.209 -8.656 17.002 1.00 95.12 266 THR A O 1
ATOM 2078 N N . GLU A 1 267 ? -11.030 -9.236 15.815 1.00 94.69 267 GLU A N 1
ATOM 2079 C CA . GLU A 1 267 ? -10.330 -9.972 14.765 1.00 94.69 267 GLU A CA 1
ATOM 2080 C C . GLU A 1 267 ? -9.268 -9.113 14.072 1.00 94.69 267 GLU A C 1
ATOM 2082 O O . GLU A 1 267 ? -8.130 -9.552 13.923 1.00 94.69 267 GLU A O 1
ATOM 2087 N N . CYS A 1 268 ? -9.618 -7.876 13.699 1.00 95.94 268 CYS A N 1
ATOM 2088 C CA . CYS A 1 268 ? -8.697 -6.934 13.073 1.00 95.94 268 CYS A CA 1
ATOM 2089 C C . CYS A 1 268 ? -7.444 -6.735 13.934 1.00 95.94 268 CYS A C 1
ATOM 2091 O O . CYS A 1 268 ? -6.327 -6.867 13.449 1.00 95.94 268 CYS A O 1
ATOM 2093 N N . ILE A 1 269 ? -7.617 -6.436 15.221 1.00 95.31 269 ILE A N 1
ATOM 2094 C CA . ILE A 1 269 ? -6.497 -6.118 16.110 1.00 95.31 269 ILE A CA 1
ATOM 2095 C C . ILE A 1 269 ? -5.712 -7.380 16.490 1.00 95.31 269 ILE A C 1
ATOM 2097 O O . ILE A 1 269 ? -4.488 -7.326 16.578 1.00 95.31 269 ILE A O 1
ATOM 2101 N N . THR A 1 270 ? -6.378 -8.521 16.706 1.00 92.56 270 THR A N 1
ATOM 2102 C CA . THR A 1 270 ? -5.693 -9.755 17.121 1.00 92.56 270 THR A CA 1
ATOM 2103 C C . THR A 1 270 ? -4.914 -10.409 15.994 1.00 92.56 270 THR A C 1
ATOM 2105 O O . THR A 1 270 ? -3.844 -10.952 16.249 1.00 92.56 270 THR A O 1
ATOM 2108 N N . ASN A 1 271 ? -5.443 -10.372 14.770 1.00 91.62 271 ASN A N 1
ATOM 2109 C CA . ASN A 1 271 ? -4.866 -11.111 13.648 1.00 91.62 271 ASN A CA 1
ATOM 2110 C C . ASN A 1 271 ? -3.947 -10.245 12.783 1.00 91.62 271 ASN A C 1
ATOM 2112 O O . ASN A 1 271 ? -3.051 -10.789 12.152 1.00 91.62 271 ASN A O 1
ATOM 2116 N N . HIS A 1 272 ? -4.150 -8.924 12.782 1.00 91.88 272 HIS A N 1
ATOM 2117 C CA . HIS A 1 272 ? -3.418 -7.969 11.939 1.00 91.88 272 HIS A CA 1
ATOM 2118 C C . HIS A 1 272 ? -2.652 -6.922 12.774 1.00 91.88 272 HIS A C 1
ATOM 2120 O O . HIS A 1 272 ? -2.185 -5.904 12.264 1.00 91.88 272 HIS A O 1
ATOM 2126 N N . GLY A 1 273 ? -2.525 -7.148 14.089 1.00 88.50 273 GLY A N 1
ATOM 2127 C CA . GLY A 1 273 ? -1.896 -6.212 15.026 1.00 88.50 273 GLY A CA 1
ATOM 2128 C C . GLY A 1 273 ? -0.414 -5.943 14.749 1.00 88.50 273 GLY A C 1
ATOM 2129 O O . GLY A 1 273 ? 0.059 -4.844 15.026 1.00 88.50 273 GLY A O 1
ATOM 2130 N N . GLU A 1 274 ? 0.307 -6.907 14.168 1.00 88.88 274 GLU A N 1
ATOM 2131 C CA . GLU A 1 274 ? 1.709 -6.737 13.767 1.00 88.88 274 GLU A CA 1
ATOM 2132 C C . GLU A 1 274 ? 1.844 -5.744 12.602 1.00 88.88 274 GLU A C 1
ATOM 2134 O O . GLU A 1 274 ? 2.578 -4.764 12.723 1.00 88.88 274 GLU A O 1
ATOM 2139 N N . ALA A 1 275 ? 1.044 -5.904 11.540 1.00 90.94 275 ALA A N 1
ATOM 2140 C CA . ALA A 1 275 ? 0.970 -4.954 10.422 1.00 90.94 275 ALA A CA 1
ATOM 2141 C C . ALA A 1 275 ? 0.482 -3.558 10.853 1.00 90.94 275 ALA A C 1
ATOM 2143 O O . ALA A 1 275 ? 0.868 -2.531 10.292 1.00 90.94 275 ALA A O 1
ATOM 2144 N N . LEU A 1 276 ? -0.344 -3.498 11.898 1.00 92.88 276 LEU A N 1
ATOM 2145 C CA . LEU A 1 276 ? -0.873 -2.256 12.458 1.00 92.88 276 LEU A CA 1
ATOM 2146 C C . LEU A 1 276 ? -0.022 -1.661 13.585 1.00 92.88 276 LEU A C 1
ATOM 2148 O O . LEU A 1 276 ? -0.422 -0.646 14.160 1.00 92.88 276 LEU A O 1
ATOM 2152 N N . ARG A 1 277 ? 1.148 -2.228 13.902 1.00 91.56 277 ARG A N 1
ATOM 2153 C CA . ARG A 1 277 ? 1.981 -1.781 15.031 1.00 91.56 277 ARG A CA 1
ATOM 2154 C C . ARG A 1 277 ? 2.327 -0.291 14.947 1.00 91.56 277 ARG A C 1
ATOM 2156 O O . ARG A 1 277 ? 2.229 0.414 15.947 1.00 91.56 277 ARG A O 1
ATOM 2163 N N . GLY A 1 278 ? 2.634 0.210 13.747 1.00 91.25 278 GLY A N 1
ATOM 2164 C CA . GLY A 1 278 ? 2.898 1.634 13.493 1.00 91.25 278 GLY A CA 1
ATOM 2165 C C . GLY A 1 278 ? 1.685 2.565 13.663 1.00 91.25 278 GLY A C 1
ATOM 2166 O O . GLY A 1 278 ? 1.847 3.780 13.685 1.00 91.25 278 GLY A O 1
ATOM 2167 N N . SER A 1 279 ? 0.478 2.013 13.804 1.00 94.06 279 SER A N 1
ATOM 2168 C CA . SER A 1 279 ? -0.786 2.738 13.998 1.00 94.06 279 SER A CA 1
ATOM 2169 C C . SER A 1 279 ? -1.418 2.455 15.368 1.00 94.06 279 SER A C 1
ATOM 2171 O O . SER A 1 279 ? -2.616 2.672 15.552 1.00 94.06 279 SER A O 1
ATOM 2173 N N . PHE A 1 280 ? -0.641 1.981 16.352 1.00 95.25 280 PHE A N 1
ATOM 2174 C CA . PHE A 1 280 ? -1.157 1.657 17.687 1.00 95.25 280 PHE A CA 1
ATOM 2175 C C . PHE A 1 280 ? -1.872 2.838 18.356 1.00 95.25 280 PHE A C 1
ATOM 2177 O O . PHE A 1 280 ? -3.011 2.699 18.808 1.00 95.25 280 PHE A O 1
ATOM 2184 N N . ALA A 1 281 ? -1.239 4.014 18.356 1.00 95.06 281 ALA A N 1
ATOM 2185 C CA . ALA A 1 281 ? -1.811 5.226 18.935 1.00 95.06 281 ALA A CA 1
ATOM 2186 C C . ALA A 1 281 ? -3.148 5.609 18.272 1.00 95.06 281 ALA A C 1
ATOM 2188 O O . ALA A 1 281 ? -4.083 6.019 18.957 1.00 95.06 281 ALA A O 1
ATOM 2189 N N . ASP A 1 282 ? -3.274 5.416 16.956 1.00 95.62 282 ASP A N 1
ATOM 2190 C CA . ASP A 1 282 ? -4.500 5.698 16.203 1.00 95.62 282 ASP A CA 1
ATOM 2191 C C . ASP A 1 282 ? -5.632 4.719 16.547 1.00 95.62 282 ASP A C 1
ATOM 2193 O O . ASP A 1 282 ? -6.794 5.121 16.682 1.00 95.62 282 ASP A O 1
ATOM 2197 N N . MET A 1 283 ? -5.301 3.435 16.731 1.00 96.06 283 MET A N 1
ATOM 2198 C CA . MET A 1 283 ? -6.255 2.417 17.182 1.00 96.06 283 MET A CA 1
ATOM 2199 C C . MET A 1 283 ? -6.758 2.713 18.599 1.00 96.06 283 MET A C 1
ATOM 2201 O O . MET A 1 283 ? -7.967 2.669 18.847 1.00 96.06 283 MET A O 1
ATOM 2205 N N . LEU A 1 284 ? -5.848 3.062 19.516 1.00 94.94 284 LEU A N 1
ATOM 2206 C CA . LEU A 1 284 ? -6.188 3.433 20.889 1.00 94.94 284 LEU A CA 1
ATOM 2207 C C . LEU A 1 284 ? -7.052 4.700 20.921 1.00 94.94 284 LEU A C 1
ATOM 2209 O O . LEU A 1 284 ? -8.098 4.718 21.568 1.00 94.94 284 LEU A O 1
ATOM 2213 N N . LEU A 1 285 ? -6.688 5.725 20.148 1.00 93.12 285 LEU A N 1
ATOM 2214 C CA . LEU A 1 285 ? -7.454 6.965 20.031 1.00 93.12 285 LEU A CA 1
ATOM 2215 C C . LEU A 1 285 ? -8.883 6.723 19.533 1.00 93.12 285 LEU A C 1
ATOM 2217 O O . LEU A 1 285 ? -9.828 7.353 20.016 1.00 93.12 285 LEU A O 1
ATOM 2221 N N . MET A 1 286 ? -9.063 5.820 18.567 1.00 93.25 286 MET A N 1
ATOM 2222 C CA . MET A 1 286 ? -10.395 5.430 18.107 1.00 93.25 286 MET A CA 1
ATOM 2223 C C . MET A 1 286 ? -11.199 4.799 19.251 1.00 93.25 286 MET A C 1
ATOM 2225 O O . MET A 1 286 ? -12.342 5.204 19.480 1.00 93.25 286 MET A O 1
ATOM 2229 N N . ALA A 1 287 ? -10.608 3.853 19.991 1.00 91.75 287 ALA A N 1
ATOM 2230 C CA . ALA A 1 287 ? -11.264 3.196 21.120 1.00 91.75 287 ALA A CA 1
ATOM 2231 C C . ALA A 1 287 ? -11.698 4.214 22.190 1.00 91.75 287 ALA A C 1
ATOM 2233 O O . ALA A 1 287 ? -12.858 4.193 22.615 1.00 91.75 287 ALA A O 1
ATOM 2234 N N . GLU A 1 288 ? -10.813 5.156 22.538 1.00 88.31 288 GLU A N 1
ATOM 2235 C CA . GLU A 1 288 ? -11.077 6.252 23.479 1.00 88.31 288 GLU A CA 1
ATOM 2236 C C . GLU A 1 288 ? -12.275 7.092 23.062 1.00 88.31 288 GLU A C 1
ATOM 2238 O O . GLU A 1 288 ? -13.211 7.336 23.830 1.00 88.31 288 GLU A O 1
ATOM 2243 N N . VAL A 1 289 ? -12.235 7.576 21.824 1.00 87.31 289 VAL A N 1
ATOM 2244 C CA . VAL A 1 289 ? -13.235 8.496 21.304 1.00 87.31 289 VAL A CA 1
ATOM 2245 C C . VAL A 1 289 ? -14.598 7.813 21.269 1.00 87.31 289 VAL A C 1
ATOM 2247 O O . VAL A 1 289 ? -15.587 8.411 21.708 1.00 87.31 289 VAL A O 1
ATOM 2250 N N . LEU A 1 290 ? -14.665 6.555 20.823 1.00 86.38 290 LEU A N 1
ATOM 2251 C CA . LEU A 1 290 ? -15.899 5.771 20.826 1.00 86.38 290 LEU A CA 1
ATOM 2252 C C . LEU A 1 290 ? -16.474 5.627 22.243 1.00 86.38 290 LEU A C 1
ATOM 2254 O O . LEU A 1 290 ? -17.682 5.822 22.407 1.00 86.38 290 LEU A O 1
ATOM 2258 N N . LEU A 1 291 ? -15.619 5.426 23.255 1.00 80.25 291 LEU A N 1
ATOM 2259 C CA . LEU A 1 291 ? -16.010 5.270 24.660 1.00 80.25 291 LEU A CA 1
ATOM 2260 C C . LEU A 1 291 ? -16.536 6.560 25.316 1.00 80.25 291 LEU A C 1
ATOM 2262 O O . LEU A 1 291 ? -17.417 6.483 26.170 1.00 80.25 291 LEU A O 1
ATOM 2266 N N . ARG A 1 292 ? -16.034 7.756 24.947 1.00 76.75 292 ARG A N 1
ATOM 2267 C CA . ARG A 1 292 ? -16.450 9.035 25.593 1.00 76.75 292 ARG A CA 1
ATOM 2268 C C . ARG A 1 292 ? -17.891 9.445 25.310 1.00 76.75 292 ARG A C 1
ATOM 2270 O O . ARG A 1 292 ? -18.444 10.239 26.062 1.00 76.75 292 ARG A O 1
ATOM 2277 N N . LYS A 1 293 ? -18.475 9.001 24.196 1.00 65.31 293 LYS A N 1
ATOM 2278 C CA . LYS A 1 293 ? -19.768 9.510 23.708 1.00 65.31 293 LYS A CA 1
ATOM 2279 C C . LYS A 1 293 ? -20.708 8.375 23.304 1.00 65.31 293 LYS A C 1
ATOM 2281 O O . LYS A 1 293 ? -20.934 8.177 22.106 1.00 65.31 293 LYS A O 1
ATOM 2286 N N . PRO A 1 294 ? -21.291 7.634 24.255 1.00 57.06 294 PRO A N 1
ATOM 2287 C CA . PRO A 1 294 ? -22.452 6.825 23.939 1.00 57.06 294 PRO A CA 1
ATOM 2288 C C . PRO A 1 294 ? -23.615 7.769 23.610 1.00 57.06 294 PRO A C 1
ATOM 2290 O O . PRO A 1 294 ? -24.184 8.413 24.489 1.00 57.06 294 PRO A O 1
ATOM 2293 N N . ALA A 1 295 ? -23.956 7.910 22.327 1.00 49.91 295 ALA A N 1
ATOM 2294 C CA . ALA A 1 295 ? -25.210 8.554 21.953 1.00 49.91 295 ALA A CA 1
ATOM 2295 C C . ALA A 1 295 ? -26.359 7.754 22.592 1.00 49.91 295 ALA A C 1
ATOM 2297 O O . ALA A 1 295 ? -26.395 6.528 22.464 1.00 49.91 295 ALA A O 1
ATOM 2298 N N . LEU A 1 296 ? -27.279 8.448 23.269 1.00 46.53 296 LEU A N 1
ATOM 2299 C CA . LEU A 1 296 ? -28.353 7.897 24.115 1.00 46.53 296 LEU A CA 1
ATOM 2300 C C . LEU A 1 296 ? -29.252 6.831 23.446 1.00 46.53 296 LEU A C 1
ATOM 2302 O O . LEU A 1 296 ? -30.001 6.152 24.137 1.00 46.53 296 LEU A O 1
ATOM 2306 N N . THR A 1 297 ? -29.170 6.646 22.127 1.00 47.41 297 THR A N 1
ATOM 2307 C CA . THR A 1 297 ? -29.974 5.697 21.337 1.00 47.41 297 THR A CA 1
ATOM 2308 C C . THR A 1 297 ? -29.171 4.572 20.664 1.00 47.41 297 THR A C 1
ATOM 2310 O O . THR A 1 297 ? -29.769 3.645 20.131 1.00 47.41 297 THR A O 1
ATOM 2313 N N . GLN A 1 298 ? -27.832 4.609 20.694 1.00 52.72 298 GLN A N 1
ATOM 2314 C CA . GLN A 1 298 ? -26.926 3.640 20.032 1.00 52.72 298 GLN A CA 1
ATOM 2315 C C . GLN A 1 298 ? -25.885 3.040 21.002 1.00 52.72 298 GLN A C 1
ATOM 2317 O O . GLN A 1 298 ? -24.916 2.402 20.590 1.00 52.72 298 GLN A O 1
ATOM 2322 N N . SER A 1 299 ? -26.069 3.276 22.306 1.00 64.31 299 SER A N 1
ATOM 2323 C CA . SER A 1 299 ? -25.031 3.129 23.332 1.00 64.31 299 SER A CA 1
ATOM 2324 C C . SER A 1 299 ? -24.446 1.720 23.467 1.00 64.31 299 SER A C 1
ATOM 2326 O O . SER A 1 299 ? -23.262 1.622 23.762 1.00 64.31 299 SER A O 1
ATOM 2328 N N . GLY A 1 300 ? -25.230 0.652 23.265 1.00 77.31 300 GLY A N 1
ATOM 2329 C CA . GLY A 1 300 ? -24.763 -0.728 23.475 1.00 77.31 300 GLY A CA 1
ATOM 2330 C C . GLY A 1 300 ? -23.669 -1.130 22.485 1.00 77.31 300 GLY A C 1
ATOM 2331 O O . GLY A 1 300 ? -22.522 -1.309 22.871 1.00 77.31 300 GLY A O 1
ATOM 2332 N N . LYS A 1 301 ? -23.989 -1.143 21.184 1.00 86.44 301 LYS A N 1
ATOM 2333 C CA . LYS A 1 301 ? -23.056 -1.586 20.131 1.00 86.44 301 LYS A CA 1
ATOM 2334 C C . LYS A 1 301 ? -21.750 -0.787 20.101 1.00 86.44 301 LYS A C 1
ATOM 2336 O O . LYS A 1 301 ? -20.683 -1.355 19.893 1.00 86.44 301 LYS A O 1
ATOM 2341 N N . ILE A 1 302 ? -21.831 0.536 20.283 1.00 87.38 302 ILE A N 1
ATOM 2342 C CA . ILE A 1 302 ? -20.651 1.418 20.284 1.00 87.38 302 ILE A CA 1
ATOM 2343 C C . ILE A 1 302 ? -19.766 1.131 21.497 1.00 87.38 302 ILE A C 1
ATOM 2345 O O . ILE A 1 302 ? -18.543 1.080 21.359 1.00 87.38 302 ILE A O 1
ATOM 2349 N N . ALA A 1 303 ? -20.373 0.931 22.667 1.00 82.25 303 ALA A N 1
ATOM 2350 C CA . ALA A 1 303 ? -19.634 0.584 23.868 1.00 82.25 303 ALA A CA 1
ATOM 2351 C C . ALA A 1 303 ? -19.009 -0.815 23.751 1.00 82.25 303 ALA A C 1
ATOM 2353 O O . ALA A 1 303 ? -17.822 -0.956 24.031 1.00 82.25 303 ALA A O 1
ATOM 2354 N N . ASP A 1 304 ? -19.745 -1.806 23.241 1.00 85.75 304 ASP A N 1
ATOM 2355 C CA . ASP A 1 304 ? -19.247 -3.167 23.006 1.00 85.75 304 ASP A CA 1
ATOM 2356 C C . ASP A 1 304 ? -18.058 -3.176 22.035 1.00 85.75 304 ASP A C 1
ATOM 2358 O O . ASP A 1 304 ? -17.043 -3.826 22.290 1.00 85.75 304 ASP A O 1
ATOM 2362 N N . ALA A 1 305 ? -18.147 -2.416 20.937 1.00 90.88 305 ALA A N 1
ATOM 2363 C CA . ALA A 1 305 ? -17.056 -2.274 19.977 1.00 90.88 305 ALA A CA 1
ATOM 2364 C C . ALA A 1 305 ? -15.818 -1.627 20.614 1.00 90.88 305 ALA A C 1
ATOM 2366 O O . ALA A 1 305 ? -14.715 -2.150 20.479 1.00 90.88 305 ALA A O 1
ATOM 2367 N N . SER A 1 306 ? -15.995 -0.531 21.358 1.00 89.25 306 SER A N 1
ATOM 2368 C CA . SER A 1 306 ? -14.894 0.132 22.066 1.00 89.25 306 SER A CA 1
ATOM 2369 C C . SER A 1 306 ? -14.238 -0.790 23.102 1.00 89.25 306 SER A C 1
ATOM 2371 O O . SER A 1 306 ? -13.013 -0.905 23.135 1.00 89.25 306 SER A O 1
ATOM 2373 N N . MET A 1 307 ? -15.030 -1.514 23.900 1.00 85.94 307 MET A N 1
ATOM 2374 C CA . MET A 1 307 ? -14.520 -2.502 24.856 1.00 85.94 307 MET A CA 1
ATOM 2375 C C . MET A 1 307 ? -13.710 -3.595 24.166 1.00 85.94 307 MET A C 1
ATOM 2377 O O . MET A 1 307 ? -12.609 -3.919 24.609 1.00 85.94 307 MET A O 1
ATOM 2381 N N . ALA A 1 308 ? -14.236 -4.145 23.072 1.00 90.56 308 ALA A N 1
ATOM 2382 C CA . ALA A 1 308 ? -13.549 -5.156 22.285 1.00 90.56 308 ALA A CA 1
ATOM 2383 C C . ALA A 1 308 ? -12.200 -4.649 21.757 1.00 90.56 308 ALA A C 1
ATOM 2385 O O . ALA A 1 308 ? -11.204 -5.364 21.857 1.00 90.56 308 ALA A O 1
ATOM 2386 N N . MET A 1 309 ? -12.139 -3.401 21.278 1.00 93.25 309 MET A N 1
ATOM 2387 C CA . MET A 1 309 ? -10.887 -2.773 20.849 1.00 93.25 309 MET A CA 1
ATOM 2388 C C . MET A 1 309 ? -9.882 -2.665 21.996 1.00 93.25 309 MET A C 1
ATOM 2390 O O . MET A 1 309 ? -8.748 -3.102 21.840 1.00 93.25 309 MET A O 1
ATOM 2394 N N . TYR A 1 310 ? -10.286 -2.147 23.160 1.00 91.19 310 TYR A N 1
ATOM 2395 C CA . TYR A 1 310 ? -9.409 -2.048 24.331 1.00 91.19 310 TYR A CA 1
ATOM 2396 C C . TYR A 1 310 ? -8.861 -3.410 24.777 1.00 91.19 310 TYR A C 1
ATOM 2398 O O . TYR A 1 310 ? -7.666 -3.539 25.047 1.00 91.19 310 TYR A O 1
ATOM 2406 N N . VAL A 1 311 ? -9.715 -4.439 24.820 1.00 90.12 311 VAL A N 1
ATOM 2407 C CA . VAL A 1 311 ? -9.314 -5.814 25.160 1.00 90.12 311 VAL A CA 1
ATOM 2408 C C . VAL A 1 311 ? -8.350 -6.385 24.132 1.00 90.12 311 VAL A C 1
ATOM 2410 O O . VAL A 1 311 ? -7.332 -6.963 24.512 1.00 90.12 311 VAL A O 1
ATOM 2413 N N . ALA A 1 312 ? -8.640 -6.223 22.844 1.00 93.19 312 ALA A N 1
ATOM 2414 C CA . ALA A 1 312 ? -7.775 -6.721 21.788 1.00 93.19 312 ALA A CA 1
ATOM 2415 C C . ALA A 1 312 ? -6.415 -6.006 21.789 1.00 93.19 312 ALA A C 1
ATOM 2417 O O . ALA A 1 312 ? -5.389 -6.684 21.771 1.00 93.19 312 ALA A O 1
ATOM 2418 N N . LEU A 1 313 ? -6.399 -4.671 21.913 1.00 93.81 313 LEU A N 1
ATOM 2419 C CA . LEU A 1 313 ? -5.175 -3.866 21.994 1.00 93.81 313 LEU A CA 1
ATOM 2420 C C . LEU A 1 313 ? -4.313 -4.296 23.176 1.00 93.81 313 LEU A C 1
ATOM 2422 O O . LEU A 1 313 ? -3.127 -4.547 22.999 1.00 93.81 313 LEU A O 1
ATOM 2426 N N . PHE A 1 314 ? -4.904 -4.457 24.362 1.00 91.00 314 PHE A N 1
ATOM 2427 C CA . PHE A 1 314 ? -4.168 -4.908 25.541 1.00 91.00 314 PHE A CA 1
ATOM 2428 C C . PHE A 1 314 ? -3.534 -6.294 25.347 1.00 91.00 314 PHE A C 1
ATOM 2430 O O . PHE A 1 314 ? -2.407 -6.530 25.782 1.00 91.00 314 PHE A O 1
ATOM 2437 N N . ARG A 1 315 ? -4.245 -7.217 24.685 1.00 88.81 315 ARG A N 1
ATOM 2438 C CA . ARG A 1 315 ? -3.765 -8.587 24.449 1.00 88.81 315 ARG A CA 1
ATOM 2439 C C . ARG A 1 315 ? -2.546 -8.627 23.531 1.00 88.81 315 ARG A C 1
ATOM 2441 O O . ARG A 1 315 ? -1.587 -9.324 23.857 1.00 88.81 315 ARG A O 1
ATOM 2448 N N . VAL A 1 316 ? -2.581 -7.896 22.416 1.00 89.00 316 VAL A N 1
ATOM 2449 C CA . VAL A 1 316 ? -1.500 -7.923 21.411 1.00 89.00 316 VAL A CA 1
ATOM 2450 C C . VAL A 1 316 ? -0.355 -6.958 21.706 1.00 89.00 316 VAL A C 1
ATOM 2452 O O . VAL A 1 316 ? 0.743 -7.135 21.188 1.00 89.00 316 VAL A O 1
ATOM 2455 N N . ALA A 1 317 ? -0.590 -5.946 22.541 1.00 88.94 317 ALA A N 1
ATOM 2456 C CA . ALA A 1 317 ? 0.403 -4.945 22.898 1.00 88.94 317 ALA A CA 1
ATOM 2457 C C . ALA A 1 317 ? 1.598 -5.531 23.667 1.00 88.94 317 ALA A C 1
ATOM 2459 O O . ALA A 1 317 ? 1.457 -6.442 24.491 1.00 88.94 317 ALA A O 1
ATOM 2460 N N . ASP A 1 318 ? 2.765 -4.924 23.452 1.00 90.38 318 ASP A N 1
ATOM 2461 C CA . ASP A 1 318 ? 3.932 -5.076 24.323 1.00 90.38 318 ASP A CA 1
ATOM 2462 C C . ASP A 1 318 ? 3.724 -4.343 25.672 1.00 90.38 318 ASP A C 1
ATOM 2464 O O . ASP A 1 318 ? 2.729 -3.632 25.847 1.00 90.38 318 ASP A O 1
ATOM 2468 N N . PRO A 1 319 ? 4.622 -4.506 26.663 1.00 90.50 319 PRO A N 1
ATOM 2469 C CA . PRO A 1 319 ? 4.434 -3.910 27.985 1.00 90.50 319 PRO A CA 1
ATOM 2470 C C . PRO A 1 319 ? 4.255 -2.385 27.987 1.00 90.50 319 PRO A C 1
ATOM 2472 O O . PRO A 1 319 ? 3.492 -1.876 28.806 1.00 90.50 319 PRO A O 1
ATOM 2475 N N . TYR A 1 320 ? 4.916 -1.667 27.073 1.00 92.06 320 TYR A N 1
ATOM 2476 C CA . TYR A 1 320 ? 4.799 -0.213 26.967 1.00 92.06 320 TYR A CA 1
ATOM 2477 C C . TYR A 1 320 ? 3.402 0.180 26.477 1.00 92.06 320 TYR A C 1
ATOM 2479 O O . TYR A 1 320 ? 2.678 0.914 27.146 1.00 92.06 320 TYR A O 1
ATOM 2487 N N . HIS A 1 321 ? 2.969 -0.407 25.367 1.00 92.94 321 HIS A N 1
ATOM 2488 C CA . HIS A 1 321 ? 1.652 -0.157 24.789 1.00 92.94 321 HIS A CA 1
ATOM 2489 C C . HIS A 1 321 ? 0.500 -0.626 25.706 1.00 92.94 321 HIS A C 1
ATOM 2491 O O . HIS A 1 321 ? -0.564 -0.004 25.758 1.00 92.94 321 HIS A O 1
ATOM 2497 N N . ARG A 1 322 ? 0.704 -1.681 26.510 1.00 91.06 322 ARG A N 1
ATOM 2498 C CA . ARG A 1 322 ? -0.247 -2.091 27.564 1.00 91.06 322 ARG A CA 1
ATOM 2499 C C . ARG A 1 322 ? -0.409 -1.022 28.637 1.00 91.06 322 ARG A C 1
ATOM 2501 O O . ARG A 1 322 ? -1.523 -0.812 29.118 1.00 91.06 322 ARG A O 1
ATOM 2508 N N . GLN A 1 323 ? 0.677 -0.350 29.015 1.00 89.62 323 GLN A N 1
ATOM 2509 C CA . GLN A 1 323 ? 0.619 0.752 29.969 1.00 89.62 323 GLN A CA 1
ATOM 2510 C C . GLN A 1 323 ? -0.200 1.918 29.406 1.00 89.62 323 GLN A C 1
ATOM 2512 O O . GLN A 1 323 ? -1.048 2.444 30.123 1.00 89.62 323 GLN A O 1
ATOM 2517 N N . GLU A 1 324 ? -0.018 2.277 28.133 1.00 92.25 324 GLU A N 1
ATOM 2518 C CA . GLU A 1 324 ? -0.821 3.325 27.485 1.00 92.25 324 GLU A CA 1
ATOM 2519 C C . GLU A 1 324 ? -2.319 2.999 27.503 1.00 92.25 324 GLU A C 1
ATOM 2521 O O . GLU A 1 324 ? -3.138 3.847 27.863 1.00 92.25 324 GLU A O 1
ATOM 2526 N N . VAL A 1 325 ? -2.681 1.745 27.210 1.00 90.44 325 VAL A N 1
ATOM 2527 C CA . VAL A 1 325 ? -4.069 1.261 27.290 1.00 90.44 325 VAL A CA 1
ATOM 2528 C C . VAL A 1 325 ? -4.643 1.423 28.702 1.00 90.44 325 VAL A C 1
ATOM 2530 O O . VAL A 1 325 ? -5.757 1.928 28.863 1.00 90.44 325 VAL A O 1
ATOM 2533 N N . ILE A 1 326 ? -3.892 1.032 29.737 1.00 86.88 326 ILE A N 1
ATOM 2534 C CA . ILE A 1 326 ? -4.328 1.179 31.134 1.00 86.88 326 ILE A CA 1
ATOM 2535 C C . ILE A 1 326 ? -4.493 2.660 31.493 1.00 86.88 326 ILE A C 1
ATOM 2537 O O . ILE A 1 326 ? -5.516 3.036 32.062 1.00 86.88 326 ILE A O 1
ATOM 2541 N N . VAL A 1 327 ? -3.520 3.509 31.152 1.00 86.88 327 VAL A N 1
ATOM 2542 C CA . VAL A 1 327 ? -3.547 4.953 31.451 1.00 86.88 327 VAL A CA 1
ATOM 2543 C C . VAL A 1 327 ? -4.749 5.628 30.795 1.00 86.88 327 VAL A C 1
ATOM 2545 O O . VAL A 1 327 ? -5.464 6.399 31.443 1.00 86.88 327 VAL A O 1
ATOM 2548 N N . SER A 1 328 ? -5.007 5.298 29.530 1.00 85.81 328 SER A N 1
ATOM 2549 C CA . SER A 1 328 ? -6.179 5.754 28.786 1.00 85.81 328 SER A CA 1
ATOM 2550 C C . SER A 1 328 ? -7.474 5.432 29.544 1.00 85.81 328 SER A C 1
ATOM 2552 O O . SER A 1 328 ? -8.297 6.313 29.805 1.00 85.81 328 SER A O 1
ATOM 2554 N N . LEU A 1 329 ? -7.623 4.194 30.021 1.00 80.38 329 LEU A N 1
ATOM 2555 C CA . LEU A 1 329 ? -8.818 3.759 30.746 1.00 80.38 329 LEU A CA 1
ATOM 2556 C C . LEU A 1 329 ? -8.957 4.349 32.144 1.00 80.38 329 LEU A C 1
ATOM 2558 O O . LEU A 1 329 ? -10.064 4.721 32.531 1.00 80.38 329 LEU A O 1
ATOM 2562 N N . VAL A 1 330 ? -7.860 4.488 32.889 1.00 81.00 330 VAL A N 1
ATOM 2563 C CA . VAL A 1 330 ? -7.865 5.183 34.186 1.00 81.00 330 VAL A CA 1
ATOM 2564 C C . VAL A 1 330 ? -8.349 6.621 34.009 1.00 81.00 330 VAL A C 1
ATOM 2566 O O . VAL A 1 330 ? -9.173 7.096 34.789 1.00 81.00 330 VAL A O 1
ATOM 2569 N N . THR A 1 331 ? -7.906 7.290 32.943 1.00 82.31 331 THR A N 1
ATOM 2570 C CA . THR A 1 331 ? -8.343 8.652 32.607 1.00 82.31 331 THR A CA 1
ATOM 2571 C C . THR A 1 331 ? -9.844 8.699 32.315 1.00 82.31 331 THR A C 1
ATOM 2573 O O . THR A 1 331 ? -10.541 9.602 32.777 1.00 82.31 331 THR A O 1
ATOM 2576 N N . HIS A 1 332 ? -10.370 7.701 31.602 1.00 74.19 332 HIS A N 1
ATOM 2577 C CA . HIS A 1 332 ? -11.805 7.578 31.360 1.00 74.19 332 HIS A CA 1
ATOM 2578 C C . HIS A 1 332 ? -12.602 7.390 32.654 1.00 74.19 332 HIS A C 1
ATOM 2580 O O . HIS A 1 332 ? -13.503 8.189 32.917 1.00 74.19 332 HIS A O 1
ATOM 2586 N N . VAL A 1 333 ? -12.225 6.424 33.498 1.00 72.56 333 VAL A N 1
ATOM 2587 C CA . VAL A 1 333 ? -12.889 6.172 34.790 1.00 72.56 333 VAL A CA 1
ATOM 2588 C C . VAL A 1 333 ? -12.852 7.421 35.675 1.00 72.56 333 VAL A C 1
ATOM 2590 O O . VAL A 1 333 ? -13.877 7.810 36.236 1.00 72.56 333 VAL A O 1
ATOM 2593 N N . GLY A 1 334 ? -11.702 8.100 35.737 1.00 69.06 334 GLY A N 1
ATOM 2594 C CA . GLY A 1 334 ? -11.535 9.347 36.485 1.00 69.06 334 GLY A CA 1
ATOM 2595 C C . GLY A 1 334 ? -12.399 10.509 35.975 1.00 69.06 334 GLY A C 1
ATOM 2596 O O . GLY A 1 334 ? -12.696 11.421 36.739 1.00 69.06 334 GLY A O 1
ATOM 2597 N N . SER A 1 335 ? -12.849 10.468 34.715 1.00 71.31 335 SER A N 1
ATOM 2598 C CA . SER A 1 335 ? -13.702 11.500 34.102 1.00 71.31 335 SER A CA 1
ATOM 2599 C C . SER A 1 335 ? -15.209 11.340 34.368 1.00 71.31 335 SER A C 1
ATOM 2601 O O . SER A 1 335 ? -15.984 12.215 33.984 1.00 71.31 335 SER A O 1
ATOM 2603 N N . GLY A 1 336 ? -15.645 10.269 35.049 1.00 59.66 336 GLY A N 1
ATOM 2604 C CA . GLY A 1 336 ? -17.007 10.168 35.594 1.00 59.66 336 GLY A CA 1
ATOM 2605 C C . GLY A 1 336 ? -18.085 9.537 34.694 1.00 59.66 336 GLY A C 1
ATOM 2606 O O . GLY A 1 336 ? -19.270 9.680 34.991 1.00 59.66 336 GLY A O 1
ATOM 2607 N N . ILE A 1 337 ? -17.729 8.787 33.641 1.00 58.41 337 ILE A N 1
ATOM 2608 C CA . ILE A 1 337 ? -18.689 8.030 32.803 1.00 58.41 337 ILE A CA 1
ATOM 2609 C C . ILE A 1 337 ? -18.737 6.563 33.283 1.00 58.41 337 ILE A C 1
ATOM 2611 O O . ILE A 1 337 ? -18.064 5.671 32.776 1.00 58.41 337 ILE A O 1
ATOM 2615 N N . ILE A 1 338 ? -19.509 6.316 34.339 1.00 55.69 338 ILE A N 1
ATOM 2616 C CA . ILE A 1 338 ? -19.168 5.295 35.347 1.00 55.69 338 ILE A CA 1
ATOM 2617 C C . ILE A 1 338 ? -19.611 3.848 35.035 1.00 55.69 338 ILE A C 1
ATOM 2619 O O . ILE A 1 338 ? -18.970 2.916 35.510 1.00 55.69 338 ILE A O 1
ATOM 2623 N N . SER A 1 339 ? -20.648 3.588 34.232 1.00 57.38 339 SER A N 1
ATOM 2624 C CA . SER A 1 339 ? -21.233 2.228 34.195 1.00 57.38 339 SER A CA 1
ATOM 2625 C C . SER A 1 339 ? -20.408 1.200 33.401 1.00 57.38 339 SER A C 1
ATOM 2627 O O . SER A 1 339 ? -20.106 0.122 33.903 1.00 57.38 339 SER A O 1
ATOM 2629 N N . PHE A 1 340 ? -20.028 1.519 32.161 1.00 56.31 340 PHE A N 1
ATOM 2630 C CA . PHE A 1 340 ? -19.353 0.573 31.253 1.00 56.31 340 PHE A CA 1
ATOM 2631 C C . PHE A 1 340 ? -17.825 0.552 31.437 1.00 56.31 340 PHE A C 1
ATOM 2633 O O . PHE A 1 340 ? -17.167 -0.466 31.230 1.00 56.31 340 PHE A O 1
ATOM 2640 N N . GLN A 1 341 ? -17.252 1.680 31.865 1.00 61.91 341 GLN A N 1
ATOM 2641 C CA . GLN A 1 341 ? -15.803 1.873 31.956 1.00 61.91 341 GLN A CA 1
ATOM 2642 C C . GLN A 1 341 ? -15.188 1.124 33.141 1.00 61.91 341 GLN A C 1
ATOM 2644 O O . GLN A 1 341 ? -14.088 0.596 33.021 1.00 61.91 341 GLN A O 1
ATOM 2649 N N . ILE A 1 342 ? -15.917 1.006 34.257 1.00 56.84 342 ILE A N 1
ATOM 2650 C CA . ILE A 1 342 ? -15.480 0.223 35.420 1.00 56.84 342 ILE A CA 1
ATOM 2651 C C . ILE A 1 342 ? -15.468 -1.271 35.090 1.00 56.84 342 ILE A C 1
ATOM 2653 O O . ILE A 1 342 ? -14.505 -1.955 35.421 1.00 56.84 342 ILE A O 1
ATOM 2657 N N . ALA A 1 343 ? -16.491 -1.778 34.394 1.00 59.69 343 ALA A N 1
ATOM 2658 C CA . ALA A 1 343 ? -16.530 -3.174 33.965 1.00 59.69 343 ALA A CA 1
ATOM 2659 C C . ALA A 1 343 ? -15.372 -3.504 33.009 1.00 59.69 343 ALA A C 1
ATOM 2661 O O . ALA A 1 343 ? -14.708 -4.524 33.183 1.00 59.69 343 ALA A O 1
ATOM 2662 N N . LEU A 1 344 ? -15.074 -2.621 32.049 1.00 63.03 344 LEU A N 1
ATOM 2663 C CA . LEU A 1 344 ? -13.928 -2.769 31.147 1.00 63.03 344 LEU A CA 1
ATOM 2664 C C . LEU A 1 344 ? -12.590 -2.716 31.895 1.00 63.03 344 LEU A C 1
ATOM 2666 O O . LEU A 1 344 ? -11.733 -3.573 31.690 1.00 63.03 344 LEU A O 1
ATOM 2670 N N . PHE A 1 345 ? -12.423 -1.742 32.789 1.00 63.47 345 PHE A N 1
ATOM 2671 C CA . PHE A 1 345 ? -11.222 -1.594 33.603 1.00 63.47 345 PHE A CA 1
ATOM 2672 C C . PHE A 1 345 ? -10.978 -2.826 34.484 1.00 63.47 345 PHE A C 1
ATOM 2674 O O . PHE A 1 345 ? -9.876 -3.367 34.495 1.00 63.47 345 PHE A O 1
ATOM 2681 N N . LEU A 1 346 ? -12.020 -3.333 35.149 1.00 59.44 346 LEU A N 1
ATOM 2682 C CA . LEU A 1 346 ? -11.961 -4.574 35.924 1.00 59.44 346 LEU A CA 1
ATOM 2683 C C . LEU A 1 346 ? -11.650 -5.785 35.037 1.00 59.44 346 LEU A C 1
ATOM 2685 O O . LEU A 1 346 ? -10.842 -6.623 35.421 1.00 59.44 346 LEU A O 1
ATOM 2689 N N . SER A 1 347 ? -12.235 -5.864 33.840 1.00 62.91 347 SER A N 1
ATOM 2690 C CA . SER A 1 347 ? -11.979 -6.955 32.889 1.00 62.91 347 SER A CA 1
ATOM 2691 C C . SER A 1 347 ? -10.521 -6.987 32.432 1.00 62.91 347 SER A C 1
ATOM 2693 O O . SER A 1 347 ? -9.929 -8.060 32.341 1.00 62.91 347 SER A O 1
ATOM 2695 N N . LEU A 1 348 ? -9.919 -5.825 32.175 1.00 64.38 348 LEU A N 1
ATOM 2696 C CA . LEU A 1 348 ? -8.510 -5.728 31.798 1.00 64.38 348 LEU A CA 1
ATOM 2697 C C . LEU A 1 348 ? -7.565 -5.933 32.970 1.00 64.38 348 LEU A C 1
ATOM 2699 O O . LEU A 1 348 ? -6.533 -6.571 32.794 1.00 64.38 348 LEU A O 1
ATOM 2703 N N . LEU A 1 349 ? -7.920 -5.454 34.163 1.00 63.06 349 LEU A N 1
ATOM 2704 C CA . LEU A 1 349 ? -7.176 -5.769 35.378 1.00 63.06 349 LEU A CA 1
ATOM 2705 C C . LEU A 1 349 ? -7.153 -7.277 35.625 1.00 63.06 349 LEU A C 1
ATOM 2707 O O . LEU A 1 349 ? -6.085 -7.834 35.858 1.00 63.06 349 LEU A O 1
ATOM 2711 N N . LEU A 1 350 ? -8.298 -7.949 35.491 1.00 59.84 350 LEU A N 1
ATOM 2712 C CA . LEU A 1 350 ? -8.381 -9.407 35.563 1.00 59.84 350 LEU A CA 1
ATOM 2713 C C . LEU A 1 350 ? -7.522 -10.066 34.478 1.00 59.84 350 LEU A C 1
ATOM 2715 O O . LEU A 1 350 ? -6.756 -10.974 34.786 1.00 59.84 350 LEU A O 1
ATOM 2719 N N . LEU A 1 351 ? -7.567 -9.570 33.238 1.00 63.03 351 LEU A N 1
ATOM 2720 C CA . LEU A 1 351 ? -6.707 -10.065 32.159 1.00 63.03 351 LEU A CA 1
ATOM 2721 C C . LEU A 1 351 ? -5.210 -9.852 32.433 1.00 63.03 351 LEU A C 1
ATOM 2723 O O . LEU A 1 351 ? -4.397 -10.670 32.028 1.00 63.03 351 LEU A O 1
ATOM 2727 N N . SER A 1 352 ? -4.843 -8.762 33.108 1.00 60.16 352 SER A N 1
ATOM 2728 C CA . SER A 1 352 ? -3.459 -8.445 33.477 1.00 60.16 352 SER A CA 1
ATOM 2729 C C . SER A 1 352 ? -2.957 -9.236 34.691 1.00 60.16 352 SER A C 1
ATOM 2731 O O . SER A 1 352 ? -1.754 -9.444 34.838 1.00 60.16 352 SER A O 1
ATOM 2733 N N . ALA A 1 353 ? -3.876 -9.679 35.556 1.00 56.25 353 ALA A N 1
ATOM 2734 C CA . ALA A 1 353 ? -3.592 -10.483 36.742 1.00 56.25 353 ALA A CA 1
ATOM 2735 C C . ALA A 1 353 ? -3.424 -11.975 36.412 1.00 56.25 353 ALA A C 1
ATOM 2737 O O . ALA A 1 353 ? -2.744 -12.698 37.142 1.00 56.25 353 ALA A O 1
ATOM 2738 N N . VAL A 1 354 ? -4.003 -12.433 35.299 1.00 50.31 354 VAL A N 1
ATOM 2739 C CA . VAL A 1 354 ? -3.724 -13.749 34.721 1.00 50.31 354 VAL A CA 1
ATOM 2740 C C . VAL A 1 354 ? -2.383 -13.661 33.987 1.00 50.31 354 VAL A C 1
ATOM 2742 O O . VAL A 1 354 ? -2.298 -13.176 32.861 1.00 50.31 354 VAL A O 1
ATOM 2745 N N . LYS A 1 355 ? -1.301 -14.090 34.650 1.00 41.16 355 LYS A N 1
ATOM 2746 C CA . LYS A 1 355 ? -0.030 -14.369 33.963 1.00 41.16 355 LYS A CA 1
ATOM 2747 C C . LYS A 1 355 ? -0.241 -15.488 32.923 1.00 41.16 355 LYS A C 1
ATOM 2749 O O . LYS A 1 355 ? -1.104 -16.333 33.161 1.00 41.16 355 LYS A O 1
ATOM 2754 N N . PRO A 1 356 ? 0.509 -15.479 31.803 1.00 47.16 356 PRO A N 1
ATOM 2755 C CA . PRO A 1 356 ? 0.459 -16.552 30.811 1.00 47.16 356 PRO A CA 1
ATOM 2756 C C . PRO A 1 356 ? 0.775 -17.922 31.413 1.00 47.16 356 PRO A C 1
ATOM 2758 O O . PRO A 1 356 ? 1.576 -17.972 32.380 1.00 47.16 356 PRO A O 1
#

InterPro domains:
  IPR029448 Fanconi anaemia protein FANCD2 [PF14631] (44-338)
  IPR029448 Fanconi anaemia protein FANCD2 [PTHR32086] (3-348)